Protein AF-0000000087546143 (afdb_homodimer)

Structure (mmCIF, N/CA/C/O backbone):
data_AF-0000000087546143-model_v1
#
loop_
_entity.id
_entity.type
_entity.pdbx_description
1 polymer 'Zinc-binding protein'
#
loop_
_atom_site.group_PDB
_atom_site.id
_atom_site.type_symbol
_atom_site.label_atom_id
_atom_site.label_alt_id
_atom_site.label_comp_id
_atom_site.label_asym_id
_atom_site.label_entity_id
_atom_site.label_seq_id
_atom_site.pdbx_PDB_ins_code
_atom_site.Cartn_x
_atom_site.Cartn_y
_atom_site.Cartn_z
_atom_site.occupancy
_atom_site.B_iso_or_equiv
_atom_site.auth_seq_id
_atom_site.auth_comp_id
_atom_site.auth_asym_id
_atom_site.auth_atom_id
_atom_site.pdbx_PDB_model_num
ATOM 1 N N . MET A 1 1 ? -6.766 -22.859 -17.891 1 34.56 1 MET A N 1
ATOM 2 C CA . MET A 1 1 ? -6.719 -21.672 -17.047 1 34.56 1 MET A CA 1
ATOM 3 C C . MET A 1 1 ? -6.473 -22.047 -15.586 1 34.56 1 MET A C 1
ATOM 5 O O . MET A 1 1 ? -7.188 -22.891 -15.031 1 34.56 1 MET A O 1
ATOM 9 N N . LYS A 1 2 ? -5.223 -21.969 -15.039 1 44.94 2 LYS A N 1
ATOM 10 C CA . LYS A 1 2 ? -4.938 -22.547 -13.734 1 44.94 2 LYS A CA 1
ATOM 11 C C . LYS A 1 2 ? -5.988 -22.141 -12.703 1 44.94 2 LYS A C 1
ATOM 13 O O . LYS A 1 2 ? -6.59 -21.062 -12.82 1 44.94 2 LYS A O 1
ATOM 18 N N . ALA A 1 3 ? -6.629 -22.844 -11.984 1 48.88 3 ALA A N 1
ATOM 19 C CA . ALA A 1 3 ? -7.648 -22.547 -10.984 1 48.88 3 ALA A CA 1
ATOM 20 C C . ALA A 1 3 ? -7.227 -21.391 -10.102 1 48.88 3 ALA A C 1
ATOM 22 O O . ALA A 1 3 ? -6.043 -21.219 -9.805 1 48.88 3 ALA A O 1
ATOM 23 N N . PRO A 1 4 ? -8.031 -20.281 -10.023 1 51.44 4 PRO A N 1
ATOM 24 C CA . PRO A 1 4 ? -7.703 -19.156 -9.148 1 51.44 4 PRO A CA 1
ATOM 25 C C . PRO A 1 4 ? -6.895 -19.578 -7.922 1 51.44 4 PRO A C 1
ATOM 27 O O . PRO A 1 4 ? -6.02 -18.828 -7.469 1 51.44 4 PRO A O 1
ATOM 30 N N . ASP A 1 5 ? -7.234 -20.797 -7.336 1 60.94 5 ASP A N 1
ATOM 31 C CA . ASP A 1 5 ? -6.516 -21.344 -6.184 1 60.94 5 ASP A CA 1
ATOM 32 C C . ASP A 1 5 ? -5.078 -21.703 -6.555 1 60.94 5 ASP A C 1
ATOM 34 O O . ASP A 1 5 ? -4.277 -22.047 -5.684 1 60.94 5 ASP A O 1
ATOM 38 N N . ASP A 1 6 ? -4.773 -21.344 -7.934 1 80.69 6 ASP A N 1
ATOM 39 C CA . ASP A 1 6 ? -3.457 -21.812 -8.359 1 80.69 6 ASP A CA 1
ATOM 40 C C . ASP A 1 6 ? -2.525 -20.641 -8.656 1 80.69 6 ASP A C 1
ATOM 42 O O . ASP A 1 6 ? -1.331 -20.828 -8.891 1 80.69 6 ASP A O 1
ATOM 46 N N . LEU A 1 7 ? -3.096 -19.406 -8.555 1 92.62 7 LEU A N 1
ATOM 47 C CA . LEU A 1 7 ? -2.225 -18.281 -8.883 1 92.62 7 LEU A CA 1
ATOM 48 C C . LEU A 1 7 ? -1.338 -17.922 -7.691 1 92.62 7 LEU A C 1
ATOM 50 O O . LEU A 1 7 ? -1.778 -17.969 -6.543 1 92.62 7 LEU A O 1
ATOM 54 N N . PRO A 1 8 ? -0.144 -17.547 -8.039 1 96.88 8 PRO A N 1
ATOM 55 C CA . PRO A 1 8 ? 0.655 -17 -6.941 1 96.88 8 PRO A CA 1
ATOM 56 C C . PRO A 1 8 ? 0.066 -15.719 -6.367 1 96.88 8 PRO A C 1
ATOM 58 O O . PRO A 1 8 ? -0.776 -15.078 -7.004 1 96.88 8 PRO A O 1
ATOM 61 N N . LEU A 1 9 ? 0.438 -15.477 -5.141 1 97.5 9 LEU A N 1
ATOM 62 C CA . LEU A 1 9 ? 0.094 -14.211 -4.5 1 97.5 9 LEU A CA 1
ATOM 63 C C . LEU A 1 9 ? 1.186 -13.172 -4.73 1 97.5 9 LEU A C 1
ATOM 65 O O . LEU A 1 9 ? 2.375 -13.492 -4.664 1 97.5 9 LEU A O 1
ATOM 69 N N . VAL A 1 10 ? 0.771 -11.961 -5.09 1 98.25 10 VAL A N 1
ATOM 70 C CA . VAL A 1 10 ? 1.748 -10.891 -5.219 1 98.25 10 VAL A CA 1
ATOM 71 C C . VAL A 1 10 ? 1.439 -9.789 -4.203 1 98.25 10 VAL A C 1
ATOM 73 O O . VAL A 1 10 ? 0.276 -9.43 -4 1 98.25 10 VAL A O 1
ATOM 76 N N . TYR A 1 11 ? 2.465 -9.367 -3.482 1 98.69 11 TYR A N 1
ATOM 77 C CA . TYR A 1 11 ? 2.42 -8.289 -2.498 1 98.69 11 TYR A CA 1
ATOM 78 C C . TYR A 1 11 ? 3.371 -7.16 -2.881 1 98.69 11 TYR A C 1
ATOM 80 O O . TYR A 1 11 ? 4.48 -7.41 -3.354 1 98.69 11 TYR A O 1
ATOM 88 N N . SER A 1 12 ? 2.918 -5.902 -2.664 1 98.5 12 SER A N 1
ATOM 89 C CA . SER A 1 12 ? 3.77 -4.75 -2.951 1 98.5 12 SER A CA 1
ATOM 90 C C . SER A 1 12 ? 3.662 -3.697 -1.854 1 98.5 12 SER A C 1
ATOM 92 O O . SER A 1 12 ? 2.627 -3.586 -1.193 1 98.5 12 SER A O 1
ATOM 94 N N . CYS A 1 13 ? 4.738 -2.998 -1.61 1 96.56 13 CYS A N 1
ATOM 95 C CA . CYS A 1 13 ? 4.633 -1.812 -0.767 1 96.56 13 CYS A CA 1
ATOM 96 C C . CYS A 1 13 ? 3.986 -0.659 -1.525 1 96.56 13 CYS A C 1
ATOM 98 O O . CYS A 1 13 ? 3.617 -0.807 -2.691 1 96.56 13 CYS A O 1
ATOM 100 N N . SER A 1 14 ? 3.592 0.397 -0.824 1 89.75 14 SER A N 1
ATOM 101 C CA . SER A 1 14 ? 2.965 1.542 -1.477 1 89.75 14 SER A CA 1
ATOM 102 C C . SER A 1 14 ? 3.24 2.832 -0.713 1 89.75 14 SER A C 1
ATOM 104 O O . SER A 1 14 ? 2.32 3.609 -0.444 1 89.75 14 SER A O 1
ATOM 106 N N . GLY A 1 15 ? 4.492 3.102 -0.485 1 89.19 15 GLY A N 1
ATOM 107 C CA . GLY A 1 15 ? 4.883 4.387 0.068 1 89.19 15 GLY A CA 1
ATOM 108 C C . GLY A 1 15 ? 4.816 5.52 -0.943 1 89.19 15 GLY A C 1
ATOM 109 O O . GLY A 1 15 ? 4.254 5.355 -2.027 1 89.19 15 GLY A O 1
ATOM 110 N N . CYS A 1 16 ? 5.348 6.684 -0.62 1 91.81 16 CYS A N 1
ATOM 111 C CA . CYS A 1 16 ? 5.168 7.898 -1.409 1 91.81 16 CYS A CA 1
ATOM 112 C C . CYS A 1 16 ? 6.207 7.984 -2.523 1 91.81 16 CYS A C 1
ATOM 114 O O . CYS A 1 16 ? 6.113 8.844 -3.398 1 91.81 16 CYS A O 1
ATOM 116 N N . SER A 1 17 ? 7.164 7.133 -2.551 1 95 17 SER A N 1
ATOM 117 C CA . SER A 1 17 ? 8.242 7.242 -3.529 1 95 17 SER A CA 1
ATOM 118 C C . SER A 1 17 ? 7.828 6.664 -4.879 1 95 17 SER A C 1
ATOM 120 O O . SER A 1 17 ? 6.867 5.898 -4.961 1 95 17 SER A O 1
ATOM 122 N N . ASN A 1 18 ? 8.578 6.973 -5.93 1 97.19 18 ASN A N 1
ATOM 123 C CA . ASN A 1 18 ? 8.32 6.461 -7.27 1 97.19 18 ASN A CA 1
ATOM 124 C C . ASN A 1 18 ? 8.43 4.941 -7.324 1 97.19 18 ASN A C 1
ATOM 126 O O . ASN A 1 18 ? 7.598 4.273 -7.945 1 97.19 18 ASN A O 1
ATOM 130 N N . VAL A 1 19 ? 9.383 4.375 -6.645 1 97.81 19 VAL A N 1
ATOM 131 C CA . VAL A 1 19 ? 9.586 2.934 -6.734 1 97.81 19 VAL A CA 1
ATOM 132 C C . VAL A 1 19 ? 8.508 2.209 -5.934 1 97.81 19 VAL A C 1
ATOM 134 O O . VAL A 1 19 ? 8.078 1.113 -6.309 1 97.81 19 VAL A O 1
ATOM 137 N N . ALA A 1 20 ? 8.055 2.803 -4.84 1 97.81 20 ALA A N 1
ATOM 138 C CA . ALA A 1 20 ? 6.945 2.225 -4.094 1 97.81 20 ALA A CA 1
ATOM 139 C C . ALA A 1 20 ? 5.676 2.188 -4.945 1 97.81 20 ALA A C 1
ATOM 141 O O . ALA A 1 20 ? 4.988 1.167 -5 1 97.81 20 ALA A O 1
ATOM 142 N N . GLN A 1 21 ? 5.406 3.301 -5.59 1 97.88 21 GLN A N 1
ATOM 143 C CA . GLN A 1 21 ? 4.195 3.389 -6.402 1 97.88 21 GLN A CA 1
ATOM 144 C C . GLN A 1 21 ? 4.309 2.516 -7.648 1 97.88 21 GLN A C 1
ATOM 146 O O . GLN A 1 21 ? 3.309 1.96 -8.117 1 97.88 21 GLN A O 1
ATOM 151 N N . LEU A 1 22 ? 5.547 2.387 -8.203 1 98 22 LEU A N 1
ATOM 152 C CA . LEU A 1 22 ? 5.742 1.467 -9.32 1 98 22 LEU A CA 1
ATOM 153 C C . LEU A 1 22 ? 5.484 0.027 -8.891 1 98 22 LEU A C 1
ATOM 155 O O . LEU A 1 22 ? 4.859 -0.744 -9.625 1 98 22 LEU A O 1
ATOM 159 N N . ALA A 1 23 ? 5.945 -0.389 -7.703 1 98.25 23 ALA A N 1
ATOM 160 C CA . ALA A 1 23 ? 5.664 -1.721 -7.176 1 98.25 23 ALA A CA 1
ATOM 161 C C . ALA A 1 23 ? 4.16 -1.975 -7.098 1 98.25 23 ALA A C 1
ATOM 163 O O . ALA A 1 23 ? 3.68 -3.023 -7.531 1 98.25 23 ALA A O 1
ATOM 164 N N . ASN A 1 24 ? 3.445 -1.021 -6.57 1 97.75 24 ASN A N 1
ATOM 165 C CA . ASN A 1 24 ? 1.992 -1.118 -6.48 1 97.75 24 ASN A CA 1
ATOM 166 C C . ASN A 1 24 ? 1.354 -1.27 -7.859 1 97.75 24 ASN A C 1
ATOM 168 O O . ASN A 1 24 ? 0.513 -2.146 -8.062 1 97.75 24 ASN A O 1
ATOM 172 N N . THR A 1 25 ? 1.786 -0.458 -8.789 1 97.25 25 THR A N 1
ATOM 173 C CA . THR A 1 25 ? 1.211 -0.429 -10.125 1 97.25 25 THR A CA 1
ATOM 174 C C . THR A 1 25 ? 1.435 -1.758 -10.844 1 97.25 25 THR A C 1
ATOM 176 O O . THR A 1 25 ? 0.519 -2.295 -11.469 1 97.25 25 THR A O 1
ATOM 179 N N . VAL A 1 26 ? 2.578 -2.273 -10.742 1 97.88 26 VAL A N 1
ATOM 180 C CA . VAL A 1 26 ? 2.895 -3.498 -11.469 1 97.88 26 VAL A CA 1
ATOM 181 C C . VAL A 1 26 ? 2.197 -4.688 -10.805 1 97.88 26 VAL A C 1
ATOM 183 O O . VAL A 1 26 ? 1.725 -5.594 -11.492 1 97.88 26 VAL A O 1
ATOM 186 N N . ALA A 1 27 ? 2.133 -4.703 -9.461 1 98.06 27 ALA A N 1
ATOM 187 C CA . ALA A 1 27 ? 1.381 -5.75 -8.781 1 98.06 27 ALA A CA 1
ATOM 188 C C . ALA A 1 27 ? -0.078 -5.762 -9.227 1 98.06 27 ALA A C 1
ATOM 190 O O . ALA A 1 27 ? -0.651 -6.824 -9.477 1 98.06 27 ALA A O 1
ATOM 191 N N . LEU A 1 28 ? -0.651 -4.594 -9.32 1 97.5 28 LEU A N 1
ATOM 192 C CA . LEU A 1 28 ? -2.027 -4.465 -9.789 1 97.5 28 LEU A CA 1
ATOM 193 C C . LEU A 1 28 ? -2.166 -4.984 -11.211 1 97.5 28 LEU A C 1
ATOM 195 O O . LEU A 1 28 ? -3.15 -5.652 -11.539 1 97.5 28 LEU A O 1
ATOM 199 N N . ARG A 1 29 ? -1.214 -4.645 -12.055 1 96.94 29 ARG A N 1
ATOM 200 C CA . ARG A 1 29 ? -1.24 -5.105 -13.438 1 96.94 29 ARG A CA 1
ATOM 201 C C . ARG A 1 29 ? -1.183 -6.625 -13.516 1 96.94 29 ARG A C 1
ATOM 203 O O . ARG A 1 29 ? -1.893 -7.242 -14.312 1 96.94 29 ARG A O 1
ATOM 210 N N . LEU A 1 30 ? -0.314 -7.234 -12.742 1 97.25 30 LEU A N 1
ATOM 211 C CA . LEU A 1 30 ? -0.236 -8.688 -12.688 1 97.25 30 LEU A CA 1
ATOM 212 C C . LEU A 1 30 ? -1.573 -9.289 -12.266 1 97.25 30 LEU A C 1
ATOM 214 O O . LEU A 1 30 ? -2 -10.305 -12.82 1 97.25 30 LEU A O 1
ATOM 218 N N . ASP A 1 31 ? -2.215 -8.672 -11.32 1 96.94 31 ASP A N 1
ATOM 219 C CA . ASP A 1 31 ? -3.523 -9.102 -10.836 1 96.94 31 ASP A CA 1
ATOM 220 C C . ASP A 1 31 ? -4.574 -9.016 -11.938 1 96.94 31 ASP A C 1
ATOM 222 O O . ASP A 1 31 ? -5.297 -9.977 -12.195 1 96.94 31 ASP A O 1
ATOM 226 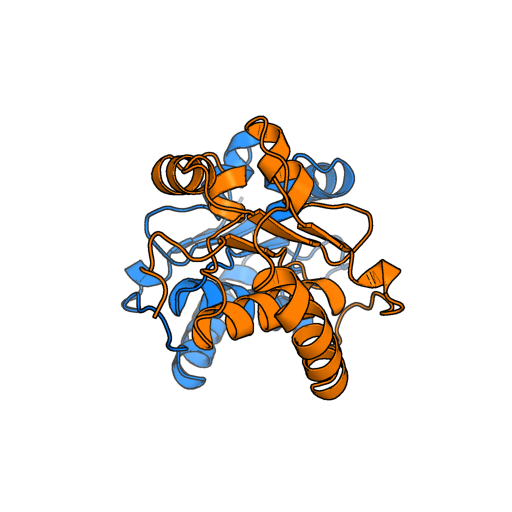N N . ARG A 1 32 ? -4.605 -7.918 -12.617 1 95.38 32 ARG A N 1
ATOM 227 C CA . ARG A 1 32 ? -5.613 -7.668 -13.633 1 95.38 32 ARG A CA 1
ATOM 228 C C . ARG A 1 32 ? -5.379 -8.539 -14.867 1 95.38 32 ARG A C 1
ATOM 230 O O . ARG A 1 32 ? -6.328 -8.891 -15.57 1 95.38 32 ARG A O 1
ATOM 237 N N . ALA A 1 33 ? -4.168 -8.875 -15.094 1 95.12 33 ALA A N 1
ATOM 238 C CA . ALA A 1 33 ? -3.816 -9.727 -16.234 1 95.12 33 ALA A CA 1
ATOM 239 C C . ALA A 1 33 ? -4.07 -11.195 -15.914 1 95.12 33 ALA A C 1
ATOM 241 O O . ALA A 1 33 ? -3.91 -12.062 -16.781 1 95.12 33 ALA A O 1
ATOM 242 N N . GLY A 1 34 ? -4.434 -11.453 -14.633 1 94.06 34 GLY A N 1
ATOM 243 C CA . GLY A 1 34 ? -4.711 -12.828 -14.25 1 94.06 34 GLY A CA 1
ATOM 244 C C . GLY A 1 34 ? -3.455 -13.664 -14.094 1 94.06 34 GLY A C 1
ATOM 245 O O . GLY A 1 34 ? -3.51 -14.898 -14.172 1 94.06 34 GLY A O 1
ATOM 246 N N . LEU A 1 35 ? -2.314 -13.047 -13.898 1 95.44 35 LEU A N 1
ATOM 247 C CA . LEU A 1 35 ? -1.05 -13.758 -13.75 1 95.44 35 LEU A CA 1
ATOM 248 C C . LEU A 1 35 ? -0.744 -14.031 -12.281 1 95.44 35 LEU A C 1
ATOM 250 O O . LEU A 1 35 ? -0.033 -14.984 -11.961 1 95.44 35 LEU A O 1
ATOM 254 N N . ALA A 1 36 ? -1.192 -13.227 -11.422 1 96.75 36 ALA A N 1
ATOM 255 C CA . ALA A 1 36 ? -1.096 -13.344 -9.969 1 96.75 36 ALA A CA 1
ATOM 256 C C . ALA A 1 36 ? -2.291 -12.68 -9.289 1 96.75 36 ALA A C 1
ATOM 258 O O . ALA A 1 36 ? -2.98 -11.859 -9.891 1 96.75 36 ALA A O 1
ATOM 259 N N . GLU A 1 37 ? -2.555 -13.117 -8.125 1 96.44 37 GLU A N 1
ATOM 260 C CA . GLU A 1 37 ? -3.555 -12.438 -7.309 1 96.44 37 GLU A CA 1
ATOM 261 C C . GLU A 1 37 ? -2.898 -11.461 -6.336 1 96.44 37 GLU A C 1
ATOM 263 O O . GLU A 1 37 ? -2.109 -11.859 -5.48 1 96.44 37 GL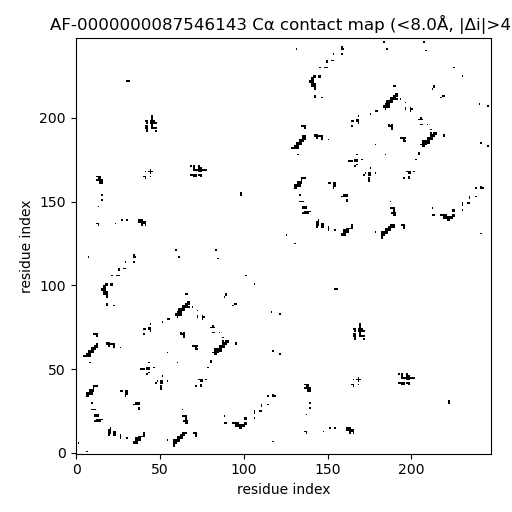U A O 1
ATOM 268 N N . MET A 1 38 ? -3.18 -10.219 -6.523 1 97.56 38 MET A N 1
ATOM 269 C CA . MET A 1 38 ? -2.676 -9.234 -5.566 1 97.56 38 MET A CA 1
ATOM 270 C C . MET A 1 38 ? -3.48 -9.273 -4.27 1 97.56 38 MET A C 1
ATOM 272 O O . MET A 1 38 ? -4.711 -9.297 -4.301 1 97.56 38 MET A O 1
ATOM 276 N N . SER A 1 39 ? -2.834 -9.359 -3.182 1 97.25 39 SER A N 1
ATOM 277 C CA . SER A 1 39 ? -3.443 -9.312 -1.856 1 97.25 39 SER A CA 1
ATOM 278 C C . SER A 1 39 ? -2.857 -8.18 -1.019 1 97.25 39 SER A C 1
ATOM 280 O O . SER A 1 39 ? -1.796 -7.645 -1.346 1 97.25 39 SER A O 1
ATOM 282 N N . CYS A 1 40 ? -3.545 -7.777 0.013 1 97.62 40 CYS A N 1
ATOM 283 C CA . CYS A 1 40 ? -3.178 -6.605 0.796 1 97.62 40 CYS A CA 1
ATOM 284 C C . CYS A 1 40 ? -2.098 -6.945 1.815 1 97.62 40 CYS A C 1
ATOM 286 O O . CYS A 1 40 ? -2.371 -7.605 2.818 1 97.62 40 CYS A O 1
ATOM 288 N N . ILE A 1 41 ? -0.896 -6.398 1.612 1 98.69 41 ILE A N 1
ATOM 289 C CA . ILE A 1 41 ? 0.219 -6.637 2.521 1 98.69 41 ILE A CA 1
ATOM 290 C C . ILE A 1 41 ? 0.008 -5.848 3.812 1 98.69 41 ILE A C 1
ATOM 292 O O . ILE A 1 41 ? 0.517 -6.23 4.871 1 98.69 41 ILE A O 1
ATOM 296 N N . VAL A 1 42 ? -0.709 -4.781 3.764 1 98.56 42 VAL A N 1
ATOM 297 C CA . VAL A 1 42 ? -1.014 -3.998 4.957 1 98.56 42 VAL A CA 1
ATOM 298 C C . VAL A 1 42 ? -1.824 -4.844 5.938 1 98.56 42 VAL A C 1
ATOM 300 O O . VAL A 1 42 ? -1.605 -4.781 7.148 1 98.56 42 VAL A O 1
ATOM 303 N N . GLY A 1 43 ? -2.764 -5.621 5.379 1 98.44 43 GLY A N 1
ATOM 304 C CA . GLY A 1 43 ? -3.514 -6.535 6.227 1 98.44 43 GLY A CA 1
ATOM 305 C C . GLY A 1 43 ? -2.643 -7.59 6.879 1 98.44 43 GLY A C 1
ATOM 306 O O . GLY A 1 43 ? -2.867 -7.961 8.039 1 98.44 43 GLY A O 1
ATOM 307 N N . VAL A 1 44 ? -1.677 -8.094 6.168 1 98.62 44 VAL A N 1
ATOM 308 C CA . VAL A 1 44 ? -0.75 -9.07 6.73 1 98.62 44 VAL A CA 1
ATOM 309 C C . VAL A 1 44 ? 0.044 -8.438 7.871 1 98.62 44 VAL A C 1
ATOM 311 O O . VAL A 1 44 ? 0.118 -9 8.969 1 98.62 44 VAL A O 1
ATOM 314 N N . GLY A 1 45 ? 0.604 -7.258 7.641 1 98.06 45 GLY A N 1
ATOM 315 C CA . GLY A 1 45 ? 1.348 -6.543 8.664 1 98.06 45 GLY A CA 1
ATOM 316 C C . GLY A 1 45 ? 0.49 -6.133 9.844 1 98.06 45 GLY A C 1
ATOM 317 O O . GLY A 1 45 ? 0.976 -6.055 10.977 1 98.06 45 GLY A O 1
ATOM 318 N N . GLY A 1 46 ? -0.75 -5.828 9.547 1 97.88 46 GLY A N 1
ATOM 319 C CA . GLY A 1 46 ? -1.684 -5.395 10.57 1 97.88 46 GLY A CA 1
ATOM 320 C C . GLY A 1 46 ? -2.357 -6.551 11.289 1 97.88 46 GLY A C 1
ATOM 321 O O . GLY A 1 46 ? -3.264 -6.34 12.102 1 97.88 46 GLY A O 1
ATOM 322 N N . HIS A 1 47 ? -2.049 -7.75 10.914 1 98.06 47 HIS A N 1
ATOM 323 C CA . HIS A 1 47 ? -2.539 -8.969 11.547 1 98.06 47 HIS A CA 1
ATOM 324 C C . HIS A 1 47 ? -4.043 -9.125 11.344 1 98.06 47 HIS A C 1
ATOM 326 O O . HIS A 1 47 ? -4.754 -9.547 12.258 1 98.06 47 HIS A O 1
ATOM 332 N N . VAL A 1 48 ? -4.523 -8.742 10.195 1 97.56 48 VAL A N 1
ATOM 333 C CA . VAL A 1 48 ? -5.902 -9.031 9.82 1 97.56 48 VAL A CA 1
ATOM 334 C C . VAL A 1 48 ? -6.051 -10.516 9.484 1 97.56 48 VAL A C 1
ATOM 336 O O . VAL A 1 48 ? -5.469 -11 8.516 1 97.56 48 VAL A O 1
ATOM 339 N N . ALA A 1 49 ? -6.887 -11.156 10.172 1 97.62 49 ALA A N 1
ATOM 340 C CA . ALA A 1 49 ? -6.918 -12.617 10.172 1 97.62 49 ALA A CA 1
ATOM 341 C C . ALA A 1 49 ? -7.137 -13.164 8.766 1 97.62 49 ALA A C 1
ATOM 343 O O . ALA A 1 49 ? -6.402 -14.047 8.312 1 97.62 49 ALA A O 1
ATOM 344 N N . ALA A 1 50 ? -8.094 -12.656 8.07 1 96.62 50 ALA A N 1
ATOM 345 C CA . ALA A 1 50 ? -8.422 -13.164 6.742 1 96.62 50 ALA A CA 1
ATOM 346 C C . ALA A 1 50 ? -7.246 -13 5.785 1 96.62 50 ALA A C 1
ATOM 348 O O . ALA A 1 50 ? -6.996 -13.875 4.945 1 96.62 50 ALA A O 1
ATOM 349 N N . LEU A 1 51 ? -6.543 -11.945 5.93 1 97.75 51 LEU A N 1
ATOM 350 C CA . LEU A 1 51 ? -5.422 -11.68 5.031 1 97.75 51 LEU A CA 1
ATOM 351 C C . LEU A 1 51 ? -4.199 -12.492 5.43 1 97.75 51 LEU A C 1
ATOM 353 O O . LEU A 1 51 ? -3.451 -12.961 4.57 1 97.75 51 LEU A O 1
ATOM 357 N N . VAL A 1 52 ? -3.975 -12.672 6.738 1 98.44 52 VAL A N 1
ATOM 358 C CA . VAL A 1 52 ? -2.898 -13.539 7.211 1 98.44 52 VAL A CA 1
ATOM 359 C C . VAL A 1 52 ? -3.156 -14.977 6.766 1 98.44 52 VAL A C 1
ATOM 361 O O . VAL A 1 52 ? -2.244 -15.656 6.301 1 98.44 52 VAL A O 1
ATOM 364 N N . ASN A 1 53 ? -4.387 -15.43 6.871 1 98.19 53 ASN A N 1
ATOM 365 C CA . ASN A 1 53 ? -4.742 -16.781 6.441 1 98.19 53 ASN A CA 1
ATOM 366 C C . ASN A 1 53 ? -4.48 -16.984 4.949 1 98.19 53 ASN A C 1
ATOM 368 O O . ASN A 1 53 ? -3.984 -18.031 4.539 1 98.19 53 ASN A O 1
ATOM 372 N N . LYS A 1 54 ? -4.816 -16.031 4.195 1 96.94 54 LYS A N 1
ATOM 373 C CA . LYS A 1 54 ? -4.547 -16.109 2.766 1 96.94 54 LYS A CA 1
ATOM 374 C C . LYS A 1 54 ? -3.047 -16.219 2.494 1 96.94 54 LYS A C 1
ATOM 376 O O . LYS A 1 54 ? -2.615 -17.031 1.679 1 96.94 54 LYS A O 1
ATOM 381 N N . ALA A 1 55 ? -2.305 -15.422 3.154 1 97.62 55 ALA A N 1
ATOM 382 C CA . ALA A 1 55 ? -0.854 -15.469 2.99 1 97.62 55 ALA A CA 1
ATOM 383 C C . ALA A 1 55 ? -0.301 -16.828 3.398 1 97.62 55 ALA A C 1
ATOM 385 O O . ALA A 1 55 ? 0.715 -17.281 2.863 1 97.62 55 ALA A O 1
ATOM 386 N N . ARG A 1 56 ? -0.992 -17.5 4.266 1 97.62 56 ARG A N 1
ATOM 387 C CA . ARG A 1 56 ? -0.551 -18.797 4.789 1 97.62 56 ARG A CA 1
ATOM 388 C C . ARG A 1 56 ? -1.14 -19.938 3.979 1 97.62 56 ARG A C 1
ATOM 390 O O . ARG A 1 56 ? -1.037 -21.109 4.375 1 97.62 56 ARG A O 1
ATOM 397 N N . SER A 1 57 ? -1.735 -19.672 2.941 1 96.31 57 SER A N 1
ATOM 398 C CA . SER A 1 57 ? -2.475 -20.672 2.164 1 96.31 57 SER A CA 1
ATOM 399 C C . SER A 1 57 ? -1.535 -21.688 1.525 1 96.31 57 SER A C 1
ATOM 401 O O . SER A 1 57 ? -1.978 -22.734 1.045 1 96.31 57 SER A O 1
ATOM 403 N N . GLY A 1 58 ? -0.257 -21.359 1.496 1 94.94 58 GLY A N 1
ATOM 404 C CA . GLY A 1 58 ? 0.704 -22.234 0.845 1 94.94 58 GLY A CA 1
ATOM 405 C C . GLY A 1 58 ? 0.96 -21.859 -0.604 1 94.94 58 GLY A C 1
ATOM 406 O O . GLY A 1 58 ? 1.846 -22.438 -1.248 1 94.94 58 GLY A O 1
ATOM 407 N N . ARG A 1 59 ? 0.232 -20.922 -1.066 1 95.06 59 ARG A N 1
ATOM 408 C CA . ARG A 1 59 ? 0.457 -20.453 -2.428 1 95.06 59 ARG A CA 1
ATOM 409 C C . ARG A 1 59 ? 1.81 -19.75 -2.547 1 95.06 59 ARG A C 1
ATOM 411 O O . ARG A 1 59 ? 2.316 -19.203 -1.572 1 95.06 59 ARG A O 1
ATOM 418 N N . ARG A 1 60 ? 2.361 -19.844 -3.762 1 96 60 ARG A N 1
ATOM 419 C CA . ARG A 1 60 ? 3.6 -19.125 -4.043 1 96 60 ARG A CA 1
ATOM 420 C C . ARG A 1 60 ? 3.43 -17.625 -3.801 1 96 60 ARG A C 1
ATOM 422 O O . ARG A 1 60 ? 2.408 -17.047 -4.172 1 96 60 ARG A O 1
ATOM 429 N N . ILE A 1 61 ? 4.523 -17.031 -3.221 1 97.62 61 ILE A N 1
ATOM 430 C CA . ILE A 1 61 ? 4.441 -15.617 -2.854 1 97.62 61 ILE A CA 1
ATOM 431 C C . ILE A 1 61 ? 5.496 -14.82 -3.619 1 97.62 61 ILE A C 1
ATOM 433 O O . ILE A 1 61 ? 6.684 -15.156 -3.582 1 97.62 61 ILE A O 1
ATOM 437 N N . ILE A 1 62 ? 5.074 -13.773 -4.316 1 98.12 62 ILE A N 1
ATOM 438 C CA . ILE A 1 62 ? 5.934 -12.781 -4.949 1 98.12 62 ILE A CA 1
ATOM 439 C C . ILE A 1 62 ? 5.871 -11.469 -4.164 1 98.12 62 ILE A C 1
ATOM 441 O O . ILE A 1 62 ? 4.801 -10.867 -4.035 1 98.12 62 ILE A O 1
ATOM 445 N N . ALA A 1 63 ? 7.023 -11.094 -3.662 1 98.69 63 ALA A N 1
ATOM 446 C CA . ALA A 1 63 ? 7.109 -9.844 -2.92 1 98.69 63 ALA A CA 1
ATOM 447 C C . ALA A 1 63 ? 7.82 -8.766 -3.738 1 98.69 63 ALA A C 1
ATOM 449 O O . ALA A 1 63 ? 8.93 -8.992 -4.23 1 98.69 63 ALA A O 1
ATOM 450 N N . LEU A 1 64 ? 7.156 -7.602 -3.9 1 98.31 64 LEU A N 1
ATOM 451 C CA . LEU A 1 64 ? 7.734 -6.445 -4.574 1 98.31 64 LEU A CA 1
ATOM 452 C C . LEU A 1 64 ? 7.984 -5.309 -3.588 1 98.31 64 LEU A C 1
ATOM 454 O O . LEU A 1 64 ? 7.039 -4.652 -3.135 1 98.31 64 LEU A O 1
ATOM 458 N N . ASP A 1 65 ? 9.234 -5.074 -3.262 1 98.5 65 ASP A N 1
ATOM 459 C CA . ASP A 1 65 ? 9.656 -3.951 -2.432 1 98.5 65 ASP A CA 1
ATOM 460 C C . ASP A 1 65 ? 10.32 -2.865 -3.271 1 98.5 65 ASP A C 1
ATOM 462 O O . ASP A 1 65 ? 11.117 -3.164 -4.164 1 98.5 65 ASP A O 1
ATOM 466 N N . GLY A 1 66 ? 9.969 -1.645 -2.998 1 97.75 66 GLY A N 1
ATOM 467 C CA . GLY A 1 66 ? 10.539 -0.553 -3.77 1 97.75 66 GLY A CA 1
ATOM 468 C C . GLY A 1 66 ? 12.008 -0.309 -3.463 1 97.75 66 GLY A C 1
ATOM 469 O O . GLY A 1 66 ? 12.766 0.104 -4.34 1 97.75 66 GLY A O 1
ATOM 470 N N . CYS A 1 67 ? 12.367 -0.546 -2.277 1 97.62 67 CYS A N 1
ATOM 471 C CA . CYS A 1 67 ? 13.688 -0.1 -1.844 1 97.62 67 CYS A CA 1
ATOM 472 C C . CYS A 1 67 ? 14.25 -1.023 -0.77 1 97.62 67 CYS A C 1
ATOM 474 O O . CYS A 1 67 ? 13.594 -1.992 -0.374 1 97.62 67 CYS A O 1
ATOM 476 N N . PRO A 1 68 ? 15.523 -0.806 -0.283 1 96.94 68 PRO A N 1
ATOM 477 C CA . PRO A 1 68 ? 16.219 -1.749 0.597 1 96.94 68 PRO A CA 1
ATOM 478 C C . PRO A 1 68 ? 15.602 -1.812 1.994 1 96.94 68 PRO A C 1
ATOM 480 O O . PRO A 1 68 ? 16 -2.645 2.811 1 96.94 68 PRO A O 1
ATOM 483 N N . LEU A 1 69 ? 14.625 -1.006 2.268 1 97.38 69 LEU A N 1
ATOM 484 C CA . LEU A 1 69 ? 13.961 -1.124 3.561 1 97.38 69 LEU A CA 1
ATOM 485 C C . LEU A 1 69 ? 13.133 -2.404 3.633 1 97.38 69 LEU A C 1
ATOM 487 O O . LEU A 1 69 ? 12.836 -2.898 4.723 1 97.38 69 LEU A O 1
ATOM 491 N N . GLN A 1 70 ? 12.656 -2.955 2.5 1 98 70 GLN A N 1
ATOM 492 C CA . GLN A 1 70 ? 12 -4.254 2.377 1 98 70 GLN A CA 1
ATOM 493 C C . GLN A 1 70 ? 10.82 -4.367 3.332 1 98 70 GLN A C 1
ATOM 495 O O . GLN A 1 70 ? 10.742 -5.309 4.125 1 98 70 GLN A O 1
ATOM 500 N N . CYS A 1 71 ? 9.914 -3.48 3.141 1 98.5 71 CYS A N 1
ATOM 501 C CA . CYS A 1 71 ? 8.773 -3.396 4.047 1 98.5 71 CYS A CA 1
ATOM 502 C C . CYS A 1 71 ? 7.844 -4.594 3.865 1 98.5 71 CYS A C 1
ATOM 504 O O . CYS A 1 71 ? 7.25 -5.074 4.832 1 98.5 71 CYS A O 1
ATOM 506 N N . VAL A 1 72 ? 7.672 -5.043 2.617 1 98.75 72 VAL A N 1
ATOM 507 C CA . VAL A 1 72 ? 6.84 -6.215 2.354 1 98.75 72 VAL A CA 1
ATOM 508 C C . VAL A 1 72 ? 7.426 -7.438 3.055 1 98.75 72 VAL A C 1
ATOM 510 O O . VAL A 1 72 ? 6.715 -8.156 3.762 1 98.75 72 VAL A O 1
ATOM 513 N N . GLN A 1 73 ? 8.703 -7.609 2.844 1 98.25 73 GLN A N 1
ATOM 514 C CA . GLN A 1 73 ? 9.375 -8.719 3.521 1 98.25 73 GLN A CA 1
ATOM 515 C C . GLN A 1 73 ? 9.18 -8.633 5.031 1 98.25 73 GLN A C 1
ATOM 517 O O . GLN A 1 73 ? 8.969 -9.648 5.695 1 98.25 73 GLN A O 1
ATOM 522 N N . GLY A 1 74 ? 9.305 -7.461 5.551 1 98.12 74 GLY A N 1
ATOM 523 C CA . GLY A 1 74 ? 9.086 -7.273 6.977 1 98.12 74 GLY A CA 1
ATOM 524 C C . GLY A 1 74 ? 7.723 -7.758 7.441 1 98.12 74 GLY A C 1
ATOM 525 O O . GLY A 1 74 ? 7.613 -8.414 8.484 1 98.12 74 GLY A O 1
ATOM 526 N N . CYS A 1 75 ? 6.719 -7.434 6.738 1 98.56 75 CYS A N 1
ATOM 527 C CA . CYS A 1 75 ? 5.367 -7.852 7.094 1 98.56 75 CYS A CA 1
ATOM 528 C C . CYS A 1 75 ? 5.238 -9.367 7.047 1 98.56 75 CYS A C 1
ATOM 530 O O . CYS A 1 75 ? 4.641 -9.977 7.941 1 98.56 75 CYS A O 1
ATOM 532 N N . LEU A 1 76 ? 5.785 -9.977 6.016 1 98.62 76 LEU A N 1
ATOM 533 C CA . LEU A 1 76 ? 5.727 -11.422 5.879 1 98.62 76 LEU A CA 1
ATOM 534 C C . LEU A 1 76 ? 6.449 -12.109 7.031 1 98.62 76 LEU A C 1
ATOM 536 O O . LEU A 1 76 ? 5.938 -13.078 7.602 1 98.62 76 LEU A O 1
ATOM 540 N N . GLN A 1 77 ? 7.516 -11.555 7.434 1 98 77 GLN A N 1
ATOM 541 C CA . GLN A 1 77 ? 8.352 -12.156 8.469 1 98 77 GLN A CA 1
ATOM 542 C C . GLN A 1 77 ? 7.633 -12.156 9.82 1 98 77 GLN A C 1
ATOM 544 O O . GLN A 1 77 ? 7.883 -13.023 10.656 1 98 77 GLN A O 1
ATOM 549 N N . GLN A 1 78 ? 6.762 -11.258 9.969 1 97 78 GLN A N 1
ATOM 550 C CA . GLN A 1 78 ? 5.992 -11.219 11.211 1 97 78 GLN A CA 1
ATOM 551 C C . GLN A 1 78 ? 5.184 -12.492 11.391 1 97 78 GLN A C 1
ATOM 553 O O . GLN A 1 78 ? 4.762 -12.82 12.508 1 97 78 GLN A O 1
ATOM 558 N N . HIS A 1 79 ? 4.984 -13.164 10.383 1 98 79 HIS A N 1
ATOM 559 C CA . HIS A 1 79 ? 4.191 -14.391 10.414 1 98 79 HIS A CA 1
ATOM 560 C C . HIS A 1 79 ? 5.012 -15.594 9.977 1 98 79 HIS A C 1
ATOM 562 O O . HIS A 1 79 ? 4.461 -16.594 9.5 1 98 79 HIS A O 1
ATOM 568 N N . ALA A 1 80 ? 6.301 -15.461 9.953 1 97.88 80 ALA A N 1
ATOM 569 C CA . ALA A 1 80 ? 7.238 -16.531 9.602 1 97.88 80 ALA A CA 1
ATOM 570 C C . ALA A 1 80 ? 7.059 -16.953 8.148 1 97.88 80 ALA A C 1
ATOM 572 O O . ALA A 1 80 ? 7.195 -18.125 7.816 1 97.88 80 ALA A O 1
ATOM 573 N N . LEU A 1 81 ? 6.641 -16.062 7.32 1 98.38 81 LEU A N 1
ATOM 574 C CA . LEU A 1 81 ? 6.508 -16.297 5.887 1 98.38 81 LEU A CA 1
ATOM 575 C C . LEU A 1 81 ? 7.691 -15.711 5.125 1 98.38 81 LEU A C 1
ATOM 577 O O . LEU A 1 81 ? 8.297 -14.727 5.566 1 98.38 81 LEU A O 1
ATOM 581 N N . LYS A 1 82 ? 7.969 -16.375 4.086 1 97.31 82 LYS A N 1
ATOM 582 C CA . LYS A 1 82 ? 9.016 -15.922 3.178 1 97.31 82 LYS A CA 1
ATOM 583 C C . LYS A 1 82 ? 8.531 -15.93 1.731 1 97.31 82 LYS A C 1
ATOM 585 O O . LYS A 1 82 ? 7.902 -16.891 1.285 1 97.31 82 LYS A O 1
ATOM 590 N N . ALA A 1 83 ? 8.836 -14.852 1.074 1 97.88 83 ALA A N 1
ATOM 591 C CA . ALA A 1 83 ? 8.469 -14.812 -0.339 1 97.88 83 ALA A CA 1
ATOM 592 C C . ALA A 1 83 ? 9.281 -15.828 -1.145 1 97.88 83 ALA A C 1
ATOM 594 O O . ALA A 1 83 ? 10.461 -16.047 -0.875 1 97.88 83 ALA A O 1
ATOM 595 N N . ASP A 1 84 ? 8.68 -16.422 -2.086 1 96.75 84 ASP A N 1
ATOM 596 C CA . ASP A 1 84 ? 9.383 -17.281 -3.025 1 96.75 84 ASP A CA 1
ATOM 597 C C . ASP A 1 84 ? 10.203 -16.469 -4.02 1 96.75 84 ASP A C 1
ATOM 599 O O . ASP A 1 84 ? 11.273 -16.906 -4.457 1 96.75 84 ASP A O 1
ATOM 603 N N . VAL A 1 85 ? 9.664 -15.383 -4.41 1 97.19 85 VAL A N 1
ATOM 604 C CA . VAL A 1 85 ? 10.336 -14.391 -5.242 1 97.19 85 VAL A CA 1
ATOM 605 C C . VAL A 1 85 ? 10.281 -13.023 -4.559 1 97.19 85 VAL A C 1
ATOM 607 O O . VAL A 1 85 ? 9.211 -12.547 -4.188 1 97.19 85 VAL A O 1
ATOM 610 N N . HIS A 1 86 ? 11.453 -12.531 -4.355 1 98.12 86 HIS A N 1
ATOM 611 C CA . HIS A 1 86 ? 11.555 -11.219 -3.736 1 98.12 86 HIS A CA 1
ATOM 612 C C . HIS A 1 86 ? 12.297 -10.242 -4.641 1 98.12 86 HIS A C 1
ATOM 614 O O . HIS A 1 86 ? 13.492 -10.414 -4.898 1 98.12 86 HIS A O 1
ATOM 620 N N . VAL A 1 87 ? 11.609 -9.258 -5.133 1 97.94 87 VAL A N 1
ATOM 621 C CA . VAL A 1 87 ? 12.195 -8.258 -6.027 1 97.94 87 VAL A CA 1
ATOM 622 C C . VAL A 1 87 ? 12.281 -6.91 -5.312 1 97.94 87 VAL A C 1
ATOM 624 O O . VAL A 1 87 ? 11.281 -6.426 -4.77 1 97.94 87 VAL A O 1
ATOM 627 N N . ILE A 1 88 ? 13.445 -6.391 -5.27 1 98.19 88 ILE A N 1
ATOM 628 C CA . ILE A 1 88 ? 13.688 -5.035 -4.781 1 98.19 88 ILE A CA 1
ATOM 629 C C . ILE A 1 88 ? 13.953 -4.102 -5.961 1 98.19 88 ILE A C 1
ATOM 631 O O . ILE A 1 88 ? 14.992 -4.184 -6.609 1 98.19 88 ILE A O 1
ATOM 635 N N . LEU A 1 89 ? 13.062 -3.141 -6.195 1 97.88 89 LEU A N 1
ATOM 636 C CA . LEU A 1 89 ? 13.047 -2.393 -7.445 1 97.88 89 LEU A CA 1
ATOM 637 C C . LEU A 1 89 ? 14.273 -1.494 -7.562 1 97.88 89 LEU A C 1
ATOM 639 O O . LEU A 1 89 ? 14.844 -1.356 -8.648 1 97.88 89 LEU A O 1
ATOM 643 N N . SER A 1 90 ? 14.617 -0.852 -6.449 1 96.69 90 SER A N 1
ATOM 644 C CA . SER A 1 90 ? 15.773 0.042 -6.496 1 96.69 90 SER A CA 1
ATOM 645 C C . SER A 1 90 ? 17.047 -0.715 -6.863 1 96.69 90 SER A C 1
ATOM 647 O O . SER A 1 90 ? 18.016 -0.113 -7.316 1 96.69 90 SER A O 1
ATOM 649 N N . GLN A 1 91 ? 17.047 -1.986 -6.707 1 96.12 91 GLN A N 1
ATOM 650 C CA . GLN A 1 91 ? 18.219 -2.803 -7.039 1 96.12 91 GLN A CA 1
ATOM 651 C C . GLN A 1 91 ? 18.203 -3.205 -8.508 1 96.12 91 GLN A C 1
ATOM 653 O O . GLN A 1 91 ? 19.172 -3.768 -9.016 1 96.12 91 GLN A O 1
ATOM 658 N N . LEU A 1 92 ? 17.156 -2.912 -9.203 1 95.81 92 LEU A N 1
ATOM 659 C CA . LEU A 1 92 ? 17.078 -3.154 -10.641 1 95.81 92 LEU A CA 1
ATOM 660 C C . LEU A 1 92 ? 17.516 -1.922 -11.422 1 95.81 92 LEU A C 1
ATOM 662 O O . LEU A 1 92 ? 17.312 -1.857 -12.641 1 95.81 92 LEU A O 1
ATOM 666 N N . GLY A 1 93 ? 17.969 -0.894 -10.719 1 93.62 93 GLY A N 1
ATOM 667 C CA . GLY A 1 93 ? 18.453 0.3 -11.391 1 93.62 93 GLY A CA 1
ATOM 668 C C . GLY A 1 93 ? 17.469 1.448 -11.359 1 93.62 93 GLY A C 1
ATOM 669 O O . GLY A 1 93 ? 17.719 2.514 -11.922 1 93.62 93 GLY A O 1
ATOM 670 N N . LEU A 1 94 ? 16.406 1.233 -10.758 1 94.69 94 LEU A N 1
ATOM 671 C CA . LEU A 1 94 ? 15.414 2.297 -10.602 1 94.69 94 LEU A CA 1
ATOM 672 C C . LEU A 1 94 ? 15.742 3.17 -9.398 1 94.69 94 LEU A C 1
ATOM 674 O O . LEU A 1 94 ? 15.75 2.688 -8.266 1 94.69 94 LEU A O 1
ATOM 678 N N . ARG A 1 95 ? 15.984 4.41 -9.609 1 93.25 95 ARG A N 1
ATOM 679 C CA . ARG A 1 95 ? 16.344 5.332 -8.539 1 93.25 95 ARG A CA 1
ATOM 680 C C . ARG A 1 95 ? 15.117 5.793 -7.77 1 93.25 95 ARG A C 1
ATOM 682 O O . ARG A 1 95 ? 14.148 6.273 -8.367 1 93.25 95 ARG A O 1
ATOM 689 N N . LYS A 1 96 ? 15.266 5.688 -6.52 1 94.44 96 LYS A N 1
ATOM 690 C CA . LYS A 1 96 ? 14.188 6.168 -5.656 1 94.44 96 LYS A CA 1
ATOM 691 C C . LYS A 1 96 ? 14.102 7.691 -5.684 1 94.44 96 LYS A C 1
ATOM 693 O O . LYS A 1 96 ? 15.117 8.375 -5.508 1 94.44 96 LYS A O 1
ATOM 698 N N . ARG A 1 97 ? 12.977 8.188 -5.902 1 95.5 97 ARG A N 1
ATOM 699 C CA . ARG A 1 97 ? 12.688 9.617 -5.934 1 95.5 97 ARG A CA 1
ATOM 700 C C . ARG A 1 97 ? 11.344 9.914 -5.281 1 95.5 97 ARG A C 1
ATOM 702 O O . ARG A 1 97 ? 10.43 9.094 -5.328 1 95.5 97 ARG A O 1
ATOM 709 N N . TYR A 1 98 ? 11.266 11.102 -4.68 1 93.81 98 TYR A N 1
ATOM 710 C CA . TYR A 1 98 ? 10.023 11.547 -4.055 1 93.81 98 TYR A CA 1
ATOM 711 C C . TYR A 1 98 ? 9.32 12.578 -4.926 1 93.81 98 TYR A C 1
ATOM 713 O O . TYR A 1 98 ? 9.961 13.328 -5.664 1 93.81 98 TYR A O 1
ATOM 721 N N . GLY A 1 99 ? 8 12.508 -4.887 1 92.81 99 GLY A N 1
ATOM 722 C CA . GLY A 1 99 ? 7.227 13.562 -5.52 1 92.81 99 GLY A CA 1
ATOM 723 C C . GLY A 1 99 ? 7.062 13.367 -7.016 1 92.81 99 GLY A C 1
ATOM 724 O O . GLY A 1 99 ? 6.488 14.211 -7.703 1 92.81 99 GLY A O 1
ATOM 725 N N . VAL A 1 100 ? 7.641 12.305 -7.508 1 92.94 100 VAL A N 1
ATOM 726 C CA . VAL A 1 100 ? 7.52 12.008 -8.93 1 92.94 100 VAL A CA 1
ATOM 727 C C . VAL A 1 100 ? 7.145 10.539 -9.125 1 92.94 100 VAL A C 1
ATOM 729 O O . VAL A 1 100 ? 7.34 9.719 -8.227 1 92.94 100 VAL A O 1
ATOM 732 N N . ASP A 1 101 ? 6.551 10.266 -10.312 1 93 101 ASP A N 1
ATOM 733 C CA . ASP A 1 101 ? 6.227 8.891 -10.68 1 93 101 ASP A CA 1
ATOM 734 C C . ASP A 1 101 ? 7.242 8.336 -11.672 1 93 101 ASP A C 1
ATOM 736 O O . ASP A 1 101 ? 7.898 9.094 -12.391 1 93 101 ASP A O 1
ATOM 740 N N . CYS A 1 102 ? 7.32 6.961 -11.602 1 92.56 102 CYS A N 1
ATOM 741 C CA . CYS A 1 102 ? 8.039 6.305 -12.688 1 92.56 102 CYS A CA 1
ATOM 742 C C . CYS A 1 102 ? 7.266 6.422 -14 1 92.56 102 CYS A C 1
ATOM 744 O O . CYS A 1 102 ? 6.059 6.668 -13.992 1 92.56 102 CYS A O 1
ATOM 746 N N . THR A 1 103 ? 7.977 6.254 -15.031 1 94.06 103 THR A N 1
ATOM 747 C CA . THR A 1 103 ? 7.344 6.348 -16.344 1 94.06 103 THR A CA 1
ATOM 748 C C . THR A 1 103 ? 6.59 5.062 -16.672 1 94.06 103 THR A C 1
ATOM 750 O O . THR A 1 103 ? 6.852 4.016 -16.078 1 94.06 103 THR A O 1
ATOM 753 N N . GLU A 1 104 ? 5.656 5.199 -17.625 1 95.19 104 GLU A N 1
ATOM 754 C CA . GLU A 1 104 ? 4.957 4.016 -18.109 1 95.19 104 GLU A CA 1
ATOM 755 C C . GLU A 1 104 ? 5.938 2.984 -18.672 1 95.19 104 GLU A C 1
ATOM 757 O O . GLU A 1 104 ? 5.727 1.778 -18.516 1 95.19 104 GLU A O 1
ATOM 762 N N . ASP A 1 105 ? 6.988 3.52 -19.328 1 96.12 105 ASP A N 1
ATOM 763 C CA . ASP A 1 105 ? 8 2.635 -19.891 1 96.12 105 ASP A CA 1
ATOM 764 C C . ASP A 1 105 ? 8.703 1.831 -18.797 1 96.12 105 ASP A C 1
ATOM 766 O O . ASP A 1 105 ? 8.961 0.639 -18.969 1 96.12 105 ASP A O 1
ATOM 770 N N . GLU A 1 106 ? 9.023 2.467 -17.719 1 96.06 106 GLU A N 1
ATOM 771 C CA . GLU A 1 106 ? 9.625 1.764 -16.578 1 96.06 106 GLU A CA 1
ATOM 772 C C . GLU A 1 106 ? 8.695 0.681 -16.047 1 96.06 106 GLU A C 1
ATOM 774 O O . GLU A 1 106 ? 9.141 -0.408 -15.688 1 96.06 106 GLU A O 1
ATOM 779 N N . GLY A 1 107 ? 7.402 0.967 -16 1 97.31 107 GLY A N 1
ATOM 780 C CA . GLY A 1 107 ? 6.414 -0.024 -15.602 1 97.31 107 GLY A CA 1
ATOM 781 C C . GLY A 1 107 ? 6.332 -1.201 -16.562 1 97.31 107 GLY A C 1
ATOM 782 O O . GLY A 1 107 ? 6.234 -2.352 -16.125 1 97.31 107 GLY A O 1
ATOM 783 N N . ASP A 1 108 ? 6.379 -0.857 -17.844 1 97.69 108 ASP A N 1
ATOM 784 C CA . ASP A 1 108 ? 6.34 -1.906 -18.859 1 97.69 108 ASP A CA 1
ATOM 785 C C . ASP A 1 108 ? 7.543 -2.838 -18.734 1 97.69 108 ASP A C 1
ATOM 787 O O . ASP A 1 108 ? 7.398 -4.059 -18.812 1 97.69 108 ASP A O 1
ATOM 791 N N . VAL A 1 109 ? 8.648 -2.266 -18.562 1 97.19 109 VAL A N 1
ATOM 792 C CA . VAL A 1 109 ? 9.875 -3.037 -18.453 1 97.19 109 VAL A CA 1
ATOM 793 C C . VAL A 1 109 ? 9.805 -3.953 -17.234 1 97.19 109 VAL A C 1
ATOM 795 O O . VAL A 1 109 ? 10.125 -5.141 -17.328 1 97.19 109 VAL A O 1
ATOM 798 N N . LEU A 1 110 ? 9.422 -3.406 -16.109 1 97.5 110 LEU A N 1
ATOM 799 C CA . LEU A 1 110 ? 9.32 -4.199 -14.891 1 97.5 110 LEU A CA 1
ATOM 800 C C . LEU A 1 110 ? 8.281 -5.305 -15.047 1 97.5 110 LEU A C 1
ATOM 802 O O . LEU A 1 110 ? 8.492 -6.434 -14.602 1 97.5 110 LEU A O 1
ATOM 806 N N . PHE A 1 111 ? 7.156 -4.992 -15.664 1 97.88 111 PHE A N 1
ATOM 807 C CA . PHE A 1 111 ? 6.105 -5.977 -15.891 1 97.88 111 PHE A CA 1
ATOM 808 C C . PHE A 1 111 ? 6.629 -7.145 -16.719 1 97.88 111 PHE A 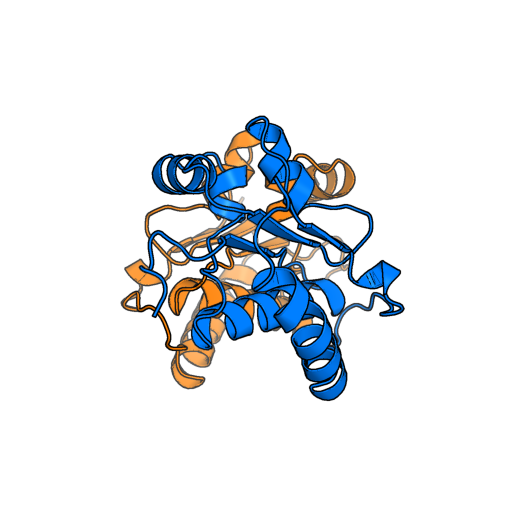C 1
ATOM 810 O O . PHE A 1 111 ? 6.426 -8.305 -16.359 1 97.88 111 PHE A O 1
ATOM 817 N N . GLU A 1 112 ? 7.246 -6.848 -17.812 1 96.81 112 GLU A N 1
ATOM 818 C CA . GLU A 1 112 ? 7.793 -7.875 -18.688 1 96.81 112 GLU A CA 1
ATOM 819 C C . GLU A 1 112 ? 8.844 -8.719 -17.969 1 96.81 112 GLU A C 1
ATOM 821 O O . GLU A 1 112 ? 8.969 -9.914 -18.234 1 96.81 112 GLU A O 1
ATOM 826 N N . TYR A 1 113 ? 9.602 -8.031 -17.125 1 96.56 113 TYR A N 1
ATOM 827 C CA . TYR A 1 113 ? 10.594 -8.727 -16.312 1 96.56 113 TYR A CA 1
ATOM 828 C C . TYR A 1 113 ? 9.938 -9.727 -15.367 1 96.56 113 TYR A C 1
ATOM 830 O O . TYR A 1 113 ? 10.438 -10.836 -15.172 1 96.56 113 TYR A O 1
ATOM 838 N N . LEU A 1 114 ? 8.781 -9.438 -14.805 1 96.88 114 LEU A N 1
ATOM 839 C CA . LEU A 1 114 ? 8.141 -10.219 -13.758 1 96.88 114 LEU A CA 1
ATOM 840 C C . LEU A 1 114 ? 7.301 -11.344 -14.352 1 96.88 114 LEU A C 1
ATOM 842 O O . LEU A 1 114 ? 7.059 -12.359 -13.695 1 96.88 114 LEU A O 1
ATOM 846 N N . VAL A 1 115 ? 6.781 -11.242 -15.602 1 95.88 115 VAL A N 1
ATOM 847 C CA . VAL A 1 115 ? 5.848 -12.18 -16.219 1 95.88 115 VAL A CA 1
ATOM 848 C C . VAL A 1 115 ? 6.445 -13.586 -16.203 1 95.88 115 VAL A C 1
ATOM 850 O O . VAL A 1 115 ? 5.82 -14.523 -15.719 1 95.88 115 VAL A O 1
ATOM 853 N N . PRO A 1 116 ? 7.664 -13.789 -16.672 1 93.25 116 PRO A N 1
ATOM 854 C CA . PRO A 1 116 ? 8.211 -15.148 -16.656 1 93.25 116 PRO A CA 1
ATOM 855 C C . PRO A 1 116 ? 8.5 -15.648 -15.242 1 93.25 116 PRO A C 1
ATOM 857 O O . PRO A 1 116 ? 8.5 -16.859 -15 1 93.25 116 PRO A O 1
ATOM 860 N N . ILE A 1 117 ? 8.797 -14.766 -14.297 1 90.19 117 ILE A N 1
ATOM 861 C CA . ILE A 1 117 ? 9.109 -15.125 -12.914 1 90.19 117 ILE A CA 1
ATOM 862 C C . ILE A 1 117 ? 7.836 -15.594 -12.211 1 90.19 117 ILE A C 1
ATOM 864 O O . ILE A 1 117 ? 7.863 -16.578 -11.461 1 90.19 117 ILE A O 1
ATOM 868 N N . VAL A 1 118 ? 6.703 -14.875 -12.422 1 90.62 118 VAL A N 1
ATOM 869 C CA . VAL A 1 118 ? 5.414 -15.188 -11.805 1 90.62 118 VAL A CA 1
ATOM 870 C C . VAL A 1 118 ? 4.891 -16.516 -12.336 1 90.62 118 VAL A C 1
ATOM 872 O O . VAL A 1 118 ? 4.301 -17.297 -11.594 1 90.62 118 VAL A O 1
ATOM 875 N N . GLY A 1 119 ? 5.027 -16.75 -13.617 1 78.81 119 GLY A N 1
ATOM 876 C CA . GLY A 1 119 ? 4.539 -17.953 -14.281 1 78.81 119 GLY A CA 1
ATOM 877 C C . GLY A 1 119 ? 5.34 -19.188 -13.945 1 78.81 119 GLY A C 1
ATOM 878 O O . GLY A 1 119 ? 4.914 -20.312 -14.234 1 78.81 119 GLY A O 1
ATOM 879 N N . VAL A 1 120 ? 6.543 -19.047 -13.516 1 68.25 120 VAL A N 1
ATOM 880 C CA . VAL A 1 120 ? 7.398 -20.203 -13.234 1 68.25 120 VAL A CA 1
ATOM 881 C C . VAL A 1 120 ? 7.012 -20.812 -11.891 1 68.25 120 VAL A C 1
ATOM 883 O O . VAL A 1 120 ? 7.012 -20.125 -10.859 1 68.25 120 VAL A O 1
ATOM 886 N N . PRO A 1 121 ? 6.562 -22.078 -11.953 1 61.19 121 PRO A N 1
ATOM 887 C CA . PRO A 1 121 ? 6.266 -22.734 -10.688 1 61.19 121 PRO A CA 1
ATOM 888 C C . PRO A 1 121 ? 7.48 -22.828 -9.766 1 61.19 121 PRO A C 1
ATOM 890 O O . PRO A 1 121 ? 8.617 -22.75 -10.234 1 61.19 121 PRO A O 1
ATOM 893 N N . SER A 1 122 ? 7.234 -22.5 -8.344 1 51.03 122 SER A N 1
ATOM 894 C CA . SER A 1 122 ? 8.328 -22.688 -7.395 1 51.03 122 SER A CA 1
ATOM 895 C C . SER A 1 122 ? 9.078 -23.984 -7.66 1 51.03 122 SER A C 1
ATOM 897 O O . SER A 1 122 ? 8.469 -25.016 -7.918 1 51.03 122 SER A O 1
ATOM 899 N N . ALA A 1 123 ? 10.242 -23.797 -8.266 1 43.09 123 ALA A N 1
ATOM 900 C CA . ALA A 1 123 ? 11.023 -25.016 -8.414 1 43.09 123 ALA A CA 1
ATOM 901 C C . ALA A 1 123 ? 10.938 -25.875 -7.16 1 43.09 123 ALA A C 1
ATOM 903 O O . ALA A 1 123 ? 11.219 -25.406 -6.055 1 43.09 123 ALA A O 1
ATOM 904 N N . ASP A 1 124 ? 10.055 -26.859 -7 1 35.62 124 ASP A N 1
ATOM 905 C CA . ASP A 1 124 ? 10.469 -27.906 -6.074 1 35.62 124 ASP A CA 1
ATOM 906 C C . ASP A 1 124 ? 11.922 -28.312 -6.312 1 35.62 124 ASP A C 1
ATOM 908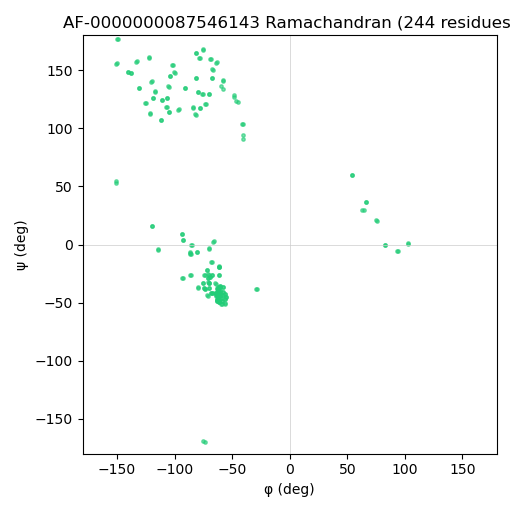 O O . ASP A 1 124 ? 12.367 -28.406 -7.457 1 35.62 124 ASP A O 1
ATOM 912 N N . MET B 1 1 ? 4.25 28.828 5.297 1 34.94 1 MET B N 1
ATOM 913 C CA . MET B 1 1 ? 4.301 27.438 4.848 1 34.94 1 MET B CA 1
ATOM 914 C C . MET B 1 1 ? 4.652 26.516 6 1 34.94 1 MET B C 1
ATOM 916 O O . MET B 1 1 ? 5.664 26.703 6.68 1 34.94 1 MET B O 1
ATOM 920 N N . LYS B 1 2 ? 3.674 25.844 6.664 1 44.88 2 LYS B N 1
ATOM 921 C CA . LYS B 1 2 ? 3.977 25.141 7.91 1 44.88 2 LYS B CA 1
ATOM 922 C C . LYS B 1 2 ? 5.223 24.281 7.766 1 44.88 2 LYS B C 1
ATOM 924 O O . LYS B 1 2 ? 5.535 23.812 6.668 1 44.88 2 LYS B O 1
ATOM 929 N N . ALA B 1 3 ? 6.191 24.25 8.469 1 48.75 3 ALA B N 1
ATOM 930 C CA . ALA B 1 3 ? 7.434 23.484 8.414 1 48.75 3 ALA B CA 1
ATOM 931 C C . ALA B 1 3 ? 7.16 22.016 8.141 1 48.75 3 ALA B C 1
ATOM 933 O O . ALA B 1 3 ? 6.145 21.469 8.586 1 48.75 3 ALA B O 1
ATOM 934 N N . PRO B 1 4 ? 7.723 21.391 7.086 1 51.34 4 PRO B N 1
ATOM 935 C CA . PRO B 1 4 ? 7.535 19.953 6.809 1 51.34 4 PRO B CA 1
ATOM 936 C C . PRO B 1 4 ? 7.309 19.141 8.078 1 51.34 4 PRO B C 1
ATOM 938 O O . PRO B 1 4 ? 6.539 18.172 8.062 1 51.34 4 PRO B O 1
ATOM 941 N N . ASP B 1 5 ? 8.039 19.5 9.203 1 61.06 5 ASP B N 1
ATOM 942 C CA . ASP B 1 5 ? 7.891 18.844 10.492 1 61.06 5 ASP B CA 1
ATOM 943 C C . ASP B 1 5 ? 6.512 19.109 11.094 1 61.06 5 ASP B C 1
ATOM 945 O O . ASP B 1 5 ? 6.152 18.516 12.109 1 61.06 5 ASP B O 1
ATOM 949 N N . ASP B 1 6 ? 5.695 19.891 10.211 1 80.75 6 ASP B N 1
ATOM 950 C CA . ASP B 1 6 ? 4.422 20.281 10.805 1 80.75 6 ASP B CA 1
ATOM 951 C C . ASP B 1 6 ? 3.25 19.625 10.086 1 80.75 6 ASP B C 1
ATOM 953 O O . ASP B 1 6 ? 2.107 19.703 10.539 1 80.75 6 ASP B O 1
ATOM 957 N N . LEU B 1 7 ? 3.572 18.891 8.984 1 92.56 7 LEU B N 1
ATOM 958 C CA . LEU B 1 7 ? 2.459 18.297 8.266 1 92.56 7 LEU B CA 1
ATOM 959 C C . LEU B 1 7 ? 2.004 17 8.938 1 92.56 7 LEU B C 1
ATOM 961 O O . LEU B 1 7 ? 2.828 16.234 9.453 1 92.56 7 LEU B O 1
ATOM 965 N N . PRO B 1 8 ? 0.723 16.828 8.898 1 96.88 8 PRO B N 1
ATOM 966 C CA . PRO B 1 8 ? 0.287 15.508 9.359 1 96.88 8 PRO B CA 1
ATOM 967 C C . PRO B 1 8 ? 0.808 14.375 8.477 1 96.88 8 PRO B C 1
ATOM 969 O O . PRO B 1 8 ? 1.246 14.617 7.348 1 96.88 8 PRO B O 1
ATOM 972 N N . LEU B 1 9 ? 0.853 13.219 9.086 1 97.5 9 LEU B N 1
ATOM 973 C CA . LEU B 1 9 ? 1.174 12.008 8.336 1 97.5 9 LEU B CA 1
ATOM 974 C C . LEU B 1 9 ? -0.093 11.344 7.805 1 97.5 9 LEU B C 1
ATOM 976 O O . LEU B 1 9 ? -1.103 11.273 8.508 1 97.5 9 LEU B O 1
ATOM 980 N N . VAL B 1 10 ? -0.059 10.945 6.539 1 98.25 10 VAL B N 1
ATOM 981 C CA . VAL B 1 10 ? -1.191 10.203 5.996 1 98.25 10 VAL B CA 1
ATOM 982 C C . VAL B 1 10 ? -0.741 8.797 5.59 1 98.25 10 VAL B C 1
ATOM 984 O O . VAL B 1 10 ? 0.335 8.633 5.012 1 98.25 10 VAL B O 1
ATOM 987 N N . TYR B 1 11 ? -1.498 7.809 6.008 1 98.69 11 TYR B N 1
ATOM 988 C CA . TYR B 1 11 ? -1.298 6.398 5.691 1 98.69 11 TYR B CA 1
ATOM 989 C C . TYR B 1 11 ? -2.508 5.824 4.965 1 98.69 11 TYR B C 1
ATOM 991 O O . TYR B 1 11 ? -3.65 6.145 5.301 1 98.69 11 TYR B O 1
ATOM 999 N N . SER B 1 12 ? -2.238 4.965 3.951 1 98.5 12 SER B N 1
ATOM 1000 C CA . SER B 1 12 ? -3.324 4.324 3.219 1 98.5 12 SER B CA 1
ATOM 1001 C C . SER B 1 12 ? -3.021 2.85 2.959 1 98.5 12 SER B C 1
ATOM 1003 O O . SER B 1 12 ? -1.857 2.459 2.857 1 98.5 12 SER B O 1
ATOM 1005 N N . CYS B 1 13 ? -4.051 2.041 2.932 1 96.56 13 CYS B N 1
ATOM 1006 C CA . CYS B 1 13 ? -3.863 0.681 2.441 1 96.56 13 CYS B CA 1
ATOM 1007 C C . CYS B 1 13 ? -3.734 0.662 0.922 1 96.56 13 CYS B C 1
ATOM 1009 O O . CYS B 1 13 ? -3.779 1.712 0.279 1 96.56 13 CYS B O 1
ATOM 1011 N N . SER B 1 14 ? -3.314 -0.463 0.347 1 89.5 14 SER B N 1
ATOM 1012 C CA . SER B 1 14 ? -3.166 -0.562 -1.102 1 89.5 14 SER B CA 1
ATOM 1013 C C . SER B 1 14 ? -3.381 -1.994 -1.582 1 89.5 14 SER B C 1
ATOM 1015 O O . SER B 1 14 ? -2.58 -2.52 -2.357 1 89.5 14 SER B O 1
ATOM 1017 N N . GLY B 1 15 ? -4.5 -2.549 -1.196 1 89.12 15 GLY B N 1
ATOM 1018 C CA . GLY B 1 15 ? -4.898 -3.834 -1.746 1 89.12 15 GLY B CA 1
ATOM 1019 C C . GLY B 1 15 ? -5.391 -3.744 -3.178 1 89.12 15 GLY B C 1
ATOM 1020 O O . GLY B 1 15 ? -5.238 -2.709 -3.828 1 89.12 15 GLY B O 1
ATOM 1021 N N . CYS B 1 16 ? -5.977 -4.809 -3.713 1 91.81 16 CYS B N 1
ATOM 1022 C CA . CYS B 1 16 ? -6.305 -4.918 -5.129 1 91.81 16 CYS B CA 1
ATOM 1023 C C . CYS B 1 16 ? -7.664 -4.301 -5.426 1 91.81 16 CYS B C 1
ATOM 1025 O O . CYS B 1 16 ? -8.039 -4.137 -6.59 1 91.81 16 CYS B O 1
ATOM 1027 N N . SER B 1 17 ? -8.406 -3.924 -4.445 1 95.06 17 SER B N 1
ATOM 1028 C CA . SER B 1 17 ? -9.766 -3.434 -4.672 1 95.06 17 SER B CA 1
ATOM 1029 C C . SER B 1 17 ? -9.758 -1.972 -5.102 1 95.06 17 SER B C 1
ATOM 1031 O O . SER B 1 17 ? -8.773 -1.264 -4.902 1 95.06 17 SER B O 1
ATOM 1033 N N . ASN B 1 18 ? -10.883 -1.498 -5.633 1 97.19 18 ASN B N 1
ATOM 1034 C CA . ASN B 1 18 ? -11.031 -0.11 -6.059 1 97.19 18 ASN B CA 1
ATOM 1035 C C . ASN B 1 18 ? -10.875 0.854 -4.883 1 97.19 18 ASN B C 1
ATOM 1037 O O . ASN B 1 18 ? -10.211 1.886 -5.008 1 97.19 18 ASN B O 1
ATOM 1041 N N . VAL B 1 19 ? -11.406 0.517 -3.742 1 97.81 19 VAL B N 1
ATOM 1042 C CA . VAL B 1 19 ? -11.367 1.443 -2.615 1 97.81 19 VAL B CA 1
ATOM 1043 C C . VAL B 1 19 ? -9.961 1.468 -2.018 1 97.81 19 VAL B C 1
ATOM 1045 O O . VAL B 1 19 ? -9.508 2.508 -1.537 1 97.81 19 VAL B O 1
ATOM 1048 N N . ALA B 1 20 ? -9.266 0.34 -2.045 1 97.75 20 ALA B N 1
ATOM 1049 C CA . ALA B 1 20 ? -7.875 0.322 -1.601 1 97.75 20 ALA B CA 1
ATOM 1050 C C . ALA B 1 20 ? -7.008 1.218 -2.479 1 97.75 20 ALA B C 1
ATOM 1052 O O . ALA B 1 20 ? -6.215 2.014 -1.971 1 97.75 20 ALA B O 1
ATOM 1053 N N . GLN B 1 21 ? -7.188 1.075 -3.777 1 97.94 21 GLN B N 1
ATOM 1054 C CA . GLN B 1 21 ? -6.383 1.857 -4.711 1 97.94 21 GLN B CA 1
ATOM 1055 C C . GLN B 1 21 ? -6.77 3.332 -4.672 1 97.94 21 GLN B C 1
ATOM 1057 O O . GLN B 1 21 ? -5.922 4.207 -4.848 1 97.94 21 GLN B O 1
ATOM 1062 N N . LEU B 1 22 ? -8.078 3.619 -4.426 1 98 22 LEU B N 1
ATOM 1063 C CA . LEU B 1 22 ? -8.5 5.008 -4.25 1 98 22 LEU B CA 1
ATOM 1064 C C . LEU B 1 22 ? -7.852 5.613 -3.008 1 98 22 LEU B C 1
ATOM 1066 O O . LEU B 1 22 ? -7.402 6.762 -3.033 1 98 22 LEU B O 1
ATOM 1070 N N . ALA B 1 23 ? -7.773 4.879 -1.892 1 98.19 23 ALA B N 1
ATOM 1071 C CA . ALA B 1 23 ? -7.09 5.348 -0.689 1 98.19 23 ALA B CA 1
ATOM 1072 C C . ALA B 1 23 ? -5.641 5.715 -0.988 1 98.19 23 ALA B C 1
ATOM 1074 O O . ALA B 1 23 ? -5.168 6.781 -0.591 1 98.19 23 ALA B O 1
ATOM 1075 N N . ASN B 1 24 ? -4.969 4.848 -1.693 1 97.75 24 ASN B N 1
ATOM 1076 C CA . ASN B 1 24 ? -3.586 5.098 -2.088 1 97.75 24 ASN B CA 1
ATOM 1077 C C . ASN B 1 24 ? -3.467 6.359 -2.941 1 97.75 24 ASN B C 1
ATOM 1079 O O . ASN B 1 24 ? -2.611 7.207 -2.686 1 97.75 24 ASN B O 1
ATOM 1083 N N . THR B 1 25 ? -4.34 6.496 -3.895 1 97.25 25 THR B N 1
ATOM 1084 C CA . THR B 1 25 ? -4.301 7.605 -4.84 1 97.25 25 THR B CA 1
ATOM 1085 C C . THR B 1 25 ? -4.523 8.938 -4.125 1 97.25 25 THR B C 1
ATOM 1087 O O . THR B 1 25 ? -3.807 9.906 -4.375 1 97.25 25 THR B O 1
ATOM 1090 N N . VAL B 1 26 ? -5.438 8.969 -3.271 1 97.88 26 VAL B N 1
ATOM 1091 C CA . VAL B 1 26 ? -5.77 10.227 -2.607 1 97.88 26 VAL B CA 1
ATOM 1092 C C . VAL B 1 26 ? -4.684 10.578 -1.594 1 97.88 26 VAL B C 1
ATOM 1094 O O . VAL B 1 26 ? -4.328 11.75 -1.434 1 97.88 26 VAL B O 1
ATOM 1097 N N . ALA B 1 27 ? -4.145 9.578 -0.887 1 98.06 27 ALA B N 1
ATOM 1098 C CA . ALA B 1 27 ? -3.025 9.836 0.015 1 98.06 27 ALA B CA 1
ATOM 1099 C C . ALA B 1 27 ? -1.844 10.438 -0.737 1 98.06 27 ALA B C 1
ATOM 1101 O O . ALA B 1 27 ? -1.219 11.391 -0.261 1 98.06 27 ALA B O 1
ATOM 1102 N N . LEU B 1 28 ? -1.561 9.891 -1.888 1 97.5 28 LEU B N 1
ATOM 1103 C CA . LEU B 1 28 ? -0.487 10.406 -2.727 1 97.5 28 LEU B CA 1
ATOM 1104 C C . LEU B 1 28 ? -0.774 11.852 -3.141 1 97.5 28 LEU B C 1
ATOM 1106 O O . LEU B 1 28 ? 0.131 12.688 -3.158 1 97.5 28 LEU B O 1
ATOM 1110 N N . ARG B 1 29 ? -2.008 12.117 -3.504 1 96.94 29 ARG B N 1
ATOM 1111 C CA . ARG B 1 29 ? -2.395 13.469 -3.902 1 96.94 29 ARG B CA 1
ATOM 1112 C C . ARG B 1 29 ? -2.205 14.453 -2.754 1 96.94 29 ARG B C 1
ATOM 1114 O O . ARG B 1 29 ? -1.731 15.57 -2.961 1 96.94 29 ARG B O 1
ATOM 1121 N N . LEU B 1 30 ? -2.617 14.078 -1.569 1 97.25 30 LEU B N 1
ATOM 1122 C CA . LEU B 1 30 ? -2.412 14.922 -0.398 1 97.25 30 LEU B CA 1
ATOM 1123 C C . LEU B 1 30 ? -0.93 15.211 -0.188 1 97.25 30 LEU B C 1
ATOM 1125 O O . LEU B 1 30 ? -0.553 16.344 0.145 1 97.25 30 LEU B O 1
ATOM 1129 N N . ASP B 1 31 ? -0.107 14.219 -0.389 1 96.94 31 ASP B N 1
ATOM 1130 C CA . ASP B 1 31 ? 1.342 14.344 -0.266 1 96.94 31 ASP B CA 1
ATOM 1131 C C . ASP B 1 31 ? 1.896 15.328 -1.297 1 96.94 31 ASP B C 1
ATOM 1133 O O . ASP B 1 31 ? 2.643 16.25 -0.95 1 96.94 31 ASP B O 1
ATOM 1137 N N . ARG B 1 32 ? 1.489 15.18 -2.508 1 95.44 32 ARG B N 1
ATOM 1138 C CA . ARG B 1 32 ? 2.006 15.984 -3.607 1 95.44 32 ARG B CA 1
ATOM 1139 C C . ARG B 1 32 ? 1.509 17.422 -3.512 1 95.44 32 ARG B C 1
ATOM 1141 O O . ARG B 1 32 ? 2.189 18.344 -3.951 1 95.44 32 ARG B O 1
ATOM 1148 N N . ALA B 1 33 ? 0.368 17.578 -2.949 1 95.06 33 ALA B N 1
ATOM 1149 C CA . ALA B 1 33 ? -0.208 18.906 -2.779 1 95.06 33 ALA B CA 1
ATOM 1150 C C . ALA B 1 33 ? 0.397 19.625 -1.572 1 95.06 33 ALA B C 1
ATOM 1152 O O . ALA B 1 33 ? 0.094 20.781 -1.314 1 95.06 33 ALA B O 1
ATOM 1153 N N . GLY B 1 34 ? 1.229 18.859 -0.812 1 94.06 34 GLY B N 1
ATOM 1154 C CA . GLY B 1 34 ? 1.862 19.469 0.348 1 94.06 34 GLY B CA 1
ATOM 1155 C C . GLY B 1 34 ? 0.917 19.641 1.521 1 94.06 34 GLY B C 1
ATOM 1156 O O . GLY B 1 34 ? 1.154 20.484 2.398 1 94.06 34 GLY B O 1
ATOM 1157 N N . LEU B 1 35 ? -0.165 18.906 1.556 1 95.38 35 LEU B N 1
ATOM 1158 C CA . LEU B 1 35 ? -1.148 19.016 2.627 1 95.38 35 LEU B CA 1
ATOM 1159 C C . LEU B 1 35 ? -0.859 18 3.732 1 95.38 35 LEU B C 1
ATOM 1161 O O . LEU B 1 35 ? -1.229 18.219 4.887 1 95.38 35 LEU B O 1
ATOM 1165 N N . ALA B 1 36 ? -0.284 16.938 3.412 1 96.81 36 ALA B N 1
ATOM 1166 C CA . ALA B 1 36 ? 0.164 15.875 4.312 1 96.81 36 ALA B CA 1
ATOM 1167 C C . ALA B 1 36 ? 1.384 15.148 3.744 1 96.81 36 ALA B C 1
ATOM 1169 O O . ALA B 1 36 ? 1.652 15.227 2.543 1 96.81 36 ALA B O 1
ATOM 1170 N N . GLU B 1 37 ? 2.121 14.586 4.605 1 96.5 37 GLU B N 1
ATOM 1171 C CA . GLU B 1 37 ? 3.205 13.719 4.16 1 96.5 37 GLU B CA 1
ATOM 1172 C C . GLU B 1 37 ? 2.775 12.25 4.168 1 96.5 37 GLU B C 1
ATOM 1174 O O . GLU B 1 37 ? 2.424 11.711 5.219 1 96.5 37 GLU B O 1
ATOM 1179 N N . MET B 1 38 ? 2.756 11.672 3.025 1 97.56 38 MET B N 1
ATOM 1180 C CA . MET B 1 38 ? 2.459 10.242 2.967 1 97.56 38 MET B CA 1
ATOM 1181 C C . MET B 1 38 ? 3.664 9.414 3.404 1 97.56 38 MET B C 1
ATOM 1183 O O . MET B 1 38 ? 4.789 9.672 2.977 1 97.56 38 MET B O 1
ATOM 1187 N N . SER B 1 39 ? 3.471 8.516 4.281 1 97.25 39 SER B N 1
ATOM 1188 C CA . SER B 1 39 ? 4.492 7.574 4.734 1 97.25 39 SER B CA 1
ATOM 1189 C C . SER B 1 39 ? 4.047 6.129 4.527 1 97.25 39 SER B C 1
ATOM 1191 O O . SER B 1 39 ? 2.859 5.863 4.328 1 97.25 39 SER B O 1
ATOM 1193 N N . CYS B 1 40 ? 4.977 5.211 4.516 1 97.62 40 CYS B N 1
ATOM 1194 C CA . CYS B 1 40 ? 4.707 3.818 4.172 1 97.62 40 CYS B CA 1
ATOM 1195 C C . CYS B 1 40 ? 4.137 3.062 5.367 1 97.62 40 CYS B C 1
ATOM 1197 O O . CYS B 1 40 ? 4.859 2.752 6.316 1 97.62 40 CYS B O 1
ATOM 1199 N N . ILE B 1 41 ? 2.861 2.674 5.277 1 98.69 41 ILE B N 1
ATOM 1200 C CA . ILE B 1 41 ? 2.205 1.925 6.344 1 98.69 41 ILE B CA 1
ATOM 1201 C C . ILE B 1 41 ? 2.717 0.486 6.355 1 98.69 41 ILE B C 1
ATOM 1203 O O . ILE B 1 41 ? 2.691 -0.179 7.395 1 98.69 41 ILE B O 1
ATOM 1207 N N . VAL B 1 42 ? 3.166 -0.006 5.254 1 98.62 42 VAL B N 1
ATOM 1208 C CA . VAL B 1 42 ? 3.729 -1.351 5.184 1 98.62 42 VAL B CA 1
ATOM 1209 C C . VAL B 1 42 ? 4.973 -1.438 6.066 1 98.62 42 VAL B C 1
ATOM 1211 O O . VAL B 1 42 ? 5.191 -2.443 6.746 1 98.62 42 VAL B O 1
ATOM 1214 N N . GLY B 1 43 ? 5.781 -0.368 6.02 1 98.44 43 GLY B N 1
ATOM 1215 C CA . GLY B 1 43 ? 6.934 -0.319 6.902 1 98.44 43 GLY B CA 1
ATOM 1216 C C . GLY B 1 43 ? 6.559 -0.318 8.375 1 98.44 43 GLY B C 1
ATOM 1217 O O . GLY B 1 43 ? 7.238 -0.937 9.195 1 98.44 43 GLY B O 1
ATOM 1218 N N . VAL B 1 44 ? 5.508 0.37 8.727 1 98.62 44 VAL B N 1
ATOM 1219 C CA . VAL B 1 44 ? 5.035 0.384 10.109 1 98.62 44 VAL B CA 1
ATOM 1220 C C . VAL B 1 44 ? 4.598 -1.021 10.516 1 98.62 44 VAL B C 1
ATOM 1222 O O . VAL B 1 44 ? 5.023 -1.528 11.562 1 98.62 44 VAL B O 1
ATOM 1225 N N . GLY B 1 45 ? 3.799 -1.675 9.695 1 98.06 45 GLY B N 1
ATOM 1226 C CA . GLY B 1 45 ? 3.355 -3.033 9.969 1 98.06 45 GLY B CA 1
ATOM 1227 C C . GLY B 1 45 ? 4.488 -4.039 9.977 1 98.06 45 GLY B C 1
ATOM 1228 O O . GLY B 1 45 ? 4.434 -5.039 10.695 1 98.06 45 GLY B O 1
ATOM 1229 N N . GLY B 1 46 ? 5.465 -3.775 9.141 1 97.94 46 GLY B N 1
ATOM 1230 C CA . GLY B 1 46 ? 6.609 -4.664 9.031 1 97.94 46 GLY B CA 1
ATOM 1231 C C . GLY B 1 46 ? 7.691 -4.379 10.055 1 97.94 46 GLY B C 1
ATOM 1232 O O . GLY B 1 46 ? 8.773 -4.961 10.008 1 97.94 46 GLY B O 1
ATOM 1233 N N . HIS B 1 47 ? 7.484 -3.406 10.883 1 98.06 47 HIS B N 1
ATOM 1234 C CA . HIS B 1 47 ? 8.375 -3.047 11.977 1 98.06 47 HIS B CA 1
ATOM 1235 C C . HIS B 1 47 ? 9.711 -2.525 11.453 1 98.06 47 HIS B C 1
ATOM 1237 O O . HIS B 1 47 ? 10.766 -2.834 12.008 1 98.06 47 HIS B O 1
ATOM 1243 N N . VAL B 1 48 ? 9.672 -1.803 10.375 1 97.56 48 VAL B N 1
ATOM 1244 C CA . VAL B 1 48 ? 10.859 -1.091 9.898 1 97.56 48 VAL B CA 1
ATOM 1245 C C . VAL B 1 48 ? 11.141 0.106 10.805 1 97.56 48 VAL B C 1
ATOM 1247 O O . VAL B 1 48 ? 10.344 1.047 10.867 1 97.56 48 VAL B O 1
ATOM 1250 N N . ALA B 1 49 ? 12.258 0.127 11.367 1 97.69 49 ALA B N 1
ATOM 1251 C CA . ALA B 1 49 ? 12.547 1.033 12.477 1 97.69 49 ALA B CA 1
ATOM 1252 C C . ALA B 1 49 ? 12.344 2.488 12.062 1 97.69 49 ALA B C 1
ATOM 1254 O O . ALA B 1 49 ? 11.664 3.248 12.758 1 97.69 49 ALA B O 1
ATOM 1255 N N . ALA B 1 50 ? 12.891 2.881 10.961 1 96.69 50 ALA B N 1
ATOM 1256 C CA . ALA B 1 50 ? 12.805 4.27 10.523 1 96.69 50 ALA B CA 1
ATOM 1257 C C . ALA B 1 50 ? 11.359 4.695 10.305 1 96.69 50 ALA B C 1
ATOM 1259 O O . ALA B 1 50 ? 10.984 5.832 10.609 1 96.69 50 ALA B O 1
ATOM 1260 N N . LEU B 1 51 ? 10.57 3.807 9.828 1 97.81 51 LEU B N 1
ATOM 1261 C CA . LEU B 1 51 ? 9.18 4.129 9.539 1 97.81 51 LEU B CA 1
ATOM 1262 C C . LEU B 1 51 ? 8.344 4.109 10.812 1 97.81 51 LEU B C 1
ATOM 1264 O O . LEU B 1 51 ? 7.43 4.922 10.969 1 97.81 51 LEU B O 1
ATOM 1268 N N . VAL B 1 52 ? 8.633 3.188 11.719 1 98.44 52 VAL B N 1
ATOM 1269 C CA . VAL B 1 52 ? 7.973 3.168 13.023 1 98.44 52 VAL B CA 1
ATOM 1270 C C . VAL B 1 52 ? 8.305 4.441 13.789 1 98.44 52 VAL B C 1
ATOM 1272 O O . VAL B 1 52 ? 7.422 5.062 14.391 1 98.44 52 VAL B O 1
ATOM 1275 N N . ASN B 1 53 ? 9.547 4.859 13.766 1 98.19 53 ASN B N 1
ATOM 1276 C CA . ASN B 1 53 ? 9.961 6.086 14.438 1 98.19 53 ASN B CA 1
ATOM 1277 C C . ASN B 1 53 ? 9.227 7.305 13.883 1 98.19 53 ASN B C 1
ATOM 1279 O O . ASN B 1 53 ? 8.812 8.18 14.641 1 98.19 53 ASN B O 1
ATOM 1283 N N . LYS B 1 54 ? 9.102 7.359 12.625 1 96.94 54 LYS B N 1
ATOM 1284 C CA . LYS B 1 54 ? 8.359 8.461 12.023 1 96.94 54 LYS B CA 1
ATOM 1285 C C . LYS B 1 54 ? 6.906 8.469 12.5 1 96.94 54 LYS B C 1
ATOM 1287 O O . LYS B 1 54 ? 6.363 9.523 12.844 1 96.94 54 LYS B O 1
ATOM 1292 N N . ALA B 1 55 ? 6.32 7.336 12.5 1 97.62 55 ALA B N 1
ATOM 1293 C CA . ALA B 1 55 ? 4.938 7.234 12.961 1 97.62 55 ALA B CA 1
ATOM 1294 C C . ALA B 1 55 ? 4.816 7.664 14.422 1 97.62 55 ALA B C 1
ATOM 1296 O O . ALA B 1 55 ? 3.773 8.172 14.844 1 97.62 55 ALA B O 1
ATOM 1297 N N . ARG B 1 56 ? 5.871 7.539 15.164 1 97.62 56 ARG B N 1
ATOM 1298 C CA . ARG B 1 56 ? 5.879 7.859 16.578 1 97.62 56 ARG B CA 1
ATOM 1299 C C . ARG B 1 56 ? 6.332 9.297 16.828 1 97.62 56 ARG B C 1
ATOM 1301 O O . ARG B 1 56 ? 6.582 9.695 17.969 1 97.62 56 ARG B O 1
ATOM 1308 N N . SER B 1 57 ? 6.465 10.031 15.852 1 96.31 57 SER B N 1
ATOM 1309 C CA . SER B 1 57 ? 7.039 11.367 15.93 1 96.31 57 SER B CA 1
ATOM 1310 C C . SER B 1 57 ? 6.129 12.32 16.703 1 96.31 57 SER B C 1
ATOM 1312 O O . SER B 1 57 ? 6.547 13.414 17.078 1 96.31 57 SER B O 1
ATOM 1314 N N . GLY B 1 58 ? 4.887 11.898 16.891 1 94.94 58 GLY B N 1
ATOM 1315 C CA . GLY B 1 58 ? 3.928 12.766 17.547 1 94.94 58 GLY B CA 1
ATOM 1316 C C . GLY B 1 58 ? 3.115 13.602 16.578 1 94.94 58 GLY B C 1
ATOM 13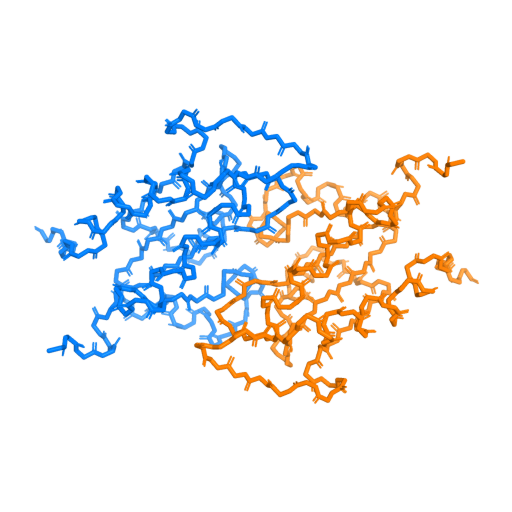17 O O . GLY B 1 58 ? 2.174 14.289 16.984 1 94.94 58 GLY B O 1
ATOM 1318 N N . ARG B 1 59 ? 3.455 13.508 15.352 1 95.06 59 ARG B N 1
ATOM 1319 C CA . ARG B 1 59 ? 2.68 14.219 14.336 1 95.06 59 ARG B CA 1
ATOM 1320 C C . ARG B 1 59 ? 1.272 13.641 14.219 1 95.06 59 ARG B C 1
ATOM 1322 O O . ARG B 1 59 ? 1.056 12.461 14.5 1 95.06 59 ARG B O 1
ATOM 1329 N N . ARG B 1 60 ? 0.353 14.523 13.844 1 96.06 60 ARG B N 1
ATOM 1330 C CA . ARG B 1 60 ? -1.011 14.07 13.586 1 96.06 60 ARG B CA 1
ATOM 1331 C C . ARG B 1 60 ? -1.037 12.992 12.508 1 96.06 60 ARG B C 1
ATOM 1333 O O . ARG B 1 60 ? -0.34 13.102 11.5 1 96.06 60 ARG B O 1
ATOM 1340 N N . ILE B 1 61 ? -1.941 11.977 12.742 1 97.69 61 ILE B N 1
ATOM 1341 C CA . ILE B 1 61 ? -1.986 10.844 11.836 1 97.69 61 ILE B CA 1
ATOM 1342 C C . ILE B 1 61 ? -3.367 10.75 11.188 1 97.69 61 ILE B C 1
ATOM 1344 O O . ILE B 1 61 ? -4.383 10.719 11.883 1 97.69 61 ILE B O 1
ATOM 1348 N N . ILE B 1 62 ? -3.402 10.719 9.859 1 98.12 62 ILE B N 1
ATOM 1349 C CA . ILE B 1 62 ? -4.59 10.438 9.062 1 98.12 62 ILE B CA 1
ATOM 1350 C C . ILE B 1 62 ? -4.484 9.039 8.461 1 98.12 62 ILE B C 1
ATOM 1352 O O . ILE B 1 62 ? -3.566 8.758 7.688 1 98.12 62 ILE B O 1
ATOM 1356 N N . ALA B 1 63 ? -5.438 8.211 8.852 1 98.69 63 ALA B N 1
ATOM 1357 C CA . ALA B 1 63 ? -5.477 6.855 8.32 1 98.69 63 ALA B CA 1
ATOM 1358 C C . ALA B 1 63 ? -6.613 6.691 7.312 1 98.69 63 ALA B C 1
ATOM 1360 O O . ALA B 1 63 ? -7.766 7.008 7.613 1 98.69 63 ALA B O 1
ATOM 1361 N N . LEU B 1 64 ? -6.266 6.211 6.102 1 98.31 64 LEU B N 1
ATOM 1362 C CA . LEU B 1 64 ? -7.242 5.91 5.059 1 98.31 64 LEU B CA 1
ATOM 1363 C C . LEU B 1 64 ? -7.32 4.406 4.805 1 98.31 64 LEU B C 1
ATOM 1365 O O . LEU B 1 64 ? -6.414 3.826 4.207 1 98.31 64 LEU B O 1
ATOM 1369 N N . ASP B 1 65 ? -8.398 3.785 5.25 1 98.5 65 ASP B N 1
ATOM 1370 C CA . ASP B 1 65 ? -8.688 2.379 4.98 1 98.5 65 ASP B CA 1
ATOM 1371 C C . ASP B 1 65 ? -9.789 2.234 3.936 1 98.5 65 ASP B C 1
ATOM 1373 O O . ASP B 1 65 ? -10.789 2.959 3.971 1 98.5 65 ASP B O 1
ATOM 1377 N N . GLY B 1 66 ? -9.57 1.343 3.016 1 97.75 66 GLY B N 1
ATOM 1378 C CA . GLY B 1 66 ? -10.562 1.155 1.971 1 97.75 66 GLY B CA 1
ATOM 1379 C C . GLY B 1 66 ? -11.844 0.505 2.471 1 97.75 66 GLY B C 1
ATOM 1380 O O . GLY B 1 66 ? -12.93 0.784 1.958 1 97.75 66 GLY B O 1
ATOM 1381 N N . CYS B 1 67 ? -11.703 -0.325 3.41 1 97.62 67 CYS B N 1
ATOM 1382 C CA . CYS B 1 67 ? -12.836 -1.17 3.768 1 97.62 67 CYS B CA 1
ATOM 1383 C C . CYS B 1 67 ? -12.812 -1.518 5.25 1 97.62 67 CYS B C 1
ATOM 1385 O O . CYS B 1 67 ? -11.898 -1.11 5.973 1 97.62 67 CYS B O 1
ATOM 1387 N N . PRO B 1 68 ? -13.844 -2.252 5.801 1 96.94 68 PRO B N 1
ATOM 1388 C CA . PRO B 1 68 ? -14.008 -2.463 7.242 1 96.94 68 PRO B CA 1
ATOM 1389 C C . PRO B 1 68 ? -12.945 -3.391 7.824 1 96.94 68 PRO B C 1
ATOM 1391 O O . PRO B 1 68 ? -12.883 -3.58 9.039 1 96.94 68 PRO B O 1
ATOM 1394 N N . LEU B 1 69 ? -12.086 -3.916 7.008 1 97.38 69 LEU B N 1
ATOM 1395 C CA . LEU B 1 69 ? -11 -4.715 7.559 1 97.38 69 LEU B CA 1
ATOM 1396 C C . LEU B 1 69 ? -9.984 -3.832 8.281 1 97.38 69 LEU B C 1
ATOM 1398 O O . LEU B 1 69 ? -9.242 -4.309 9.141 1 97.38 69 LEU B O 1
ATOM 1402 N N . GLN B 1 70 ? -9.859 -2.549 7.938 1 97.94 70 GLN B N 1
ATOM 1403 C CA . GLN B 1 70 ? -9.07 -1.532 8.633 1 97.94 70 GLN B CA 1
ATOM 1404 C C . GLN B 1 70 ? -7.625 -1.984 8.812 1 97.94 70 GLN B C 1
ATOM 1406 O O . GLN B 1 70 ? -7.109 -1.996 9.93 1 97.94 70 GLN B O 1
ATOM 1411 N N . CYS B 1 71 ? -7.02 -2.225 7.703 1 98.5 71 CYS B N 1
ATOM 1412 C CA . CYS B 1 71 ? -5.664 -2.77 7.723 1 98.5 71 CYS B CA 1
ATOM 1413 C C . CYS B 1 71 ? -4.668 -1.727 8.211 1 98.5 71 CYS B C 1
ATOM 1415 O O . CYS B 1 71 ? -3.691 -2.062 8.883 1 98.5 71 CYS B O 1
ATOM 1417 N N . VAL B 1 72 ? -4.871 -0.456 7.824 1 98.75 72 VAL B N 1
ATOM 1418 C CA . VAL B 1 72 ? -3.992 0.618 8.281 1 98.75 72 VAL B CA 1
ATOM 1419 C C . VAL B 1 72 ? -4.066 0.735 9.797 1 98.75 72 VAL B C 1
ATOM 1421 O O . VAL B 1 72 ? -3.035 0.766 10.477 1 98.75 72 VAL B O 1
ATOM 1424 N N . GLN B 1 73 ? -5.277 0.776 10.273 1 98.25 73 GLN B N 1
ATOM 1425 C CA . GLN B 1 73 ? -5.453 0.823 11.727 1 98.25 73 GLN B CA 1
ATOM 1426 C C . GLN B 1 73 ? -4.758 -0.354 12.398 1 98.25 73 GLN B C 1
ATOM 1428 O O . GLN B 1 73 ? -4.145 -0.194 13.461 1 98.25 73 GLN B O 1
ATOM 1433 N N . GLY B 1 74 ? -4.895 -1.496 11.828 1 98.12 74 GLY B N 1
ATOM 1434 C CA . GLY B 1 74 ? -4.223 -2.666 12.367 1 98.12 74 GLY B CA 1
ATOM 1435 C C . GLY B 1 74 ? -2.721 -2.482 12.5 1 98.12 74 GLY B C 1
ATOM 1436 O O . GLY B 1 74 ? -2.133 -2.859 13.516 1 98.12 74 GLY B O 1
ATOM 1437 N N . CYS B 1 75 ? -2.107 -1.963 11.516 1 98.56 75 CYS B N 1
ATOM 1438 C CA . CYS B 1 75 ? -0.667 -1.737 11.547 1 98.56 75 CYS B CA 1
ATOM 1439 C C . CYS B 1 75 ? -0.294 -0.741 12.641 1 98.56 75 CYS B C 1
ATOM 1441 O O . CYS B 1 75 ? 0.676 -0.949 13.367 1 98.56 75 CYS B O 1
ATOM 1443 N N . LEU B 1 76 ? -1.061 0.328 12.742 1 98.62 76 LEU B N 1
ATOM 1444 C CA . LEU B 1 76 ? -0.795 1.341 13.758 1 98.62 76 LEU B CA 1
ATOM 1445 C C . LEU B 1 76 ? -0.925 0.753 15.156 1 98.62 76 LEU B C 1
ATOM 1447 O O . LEU B 1 76 ? -0.083 1.007 16.031 1 98.62 76 LEU B O 1
ATOM 1451 N N . GLN B 1 77 ? -1.859 -0.083 15.328 1 98 77 GLN B N 1
ATOM 1452 C CA . GLN B 1 77 ? -2.15 -0.655 16.641 1 98 77 GLN B CA 1
ATOM 1453 C C . GLN B 1 77 ? -1.014 -1.556 17.109 1 98 77 GLN B C 1
ATOM 1455 O O . GLN B 1 77 ? -0.792 -1.705 18.312 1 98 77 GLN B O 1
ATOM 1460 N N . GLN B 1 78 ? -0.321 -2.08 16.188 1 97 78 GLN B N 1
ATOM 1461 C CA . GLN B 1 78 ? 0.818 -2.918 16.562 1 97 78 GLN B CA 1
ATOM 1462 C C . GLN B 1 78 ? 1.856 -2.121 17.344 1 97 78 GLN B C 1
ATOM 1464 O O . GLN B 1 78 ? 2.693 -2.701 18.047 1 97 78 GLN B O 1
ATOM 1469 N N . HIS B 1 79 ? 1.79 -0.896 17.25 1 98 79 HIS B N 1
ATOM 1470 C CA . HIS B 1 79 ? 2.748 -0.022 17.906 1 98 79 HIS B CA 1
ATOM 1471 C 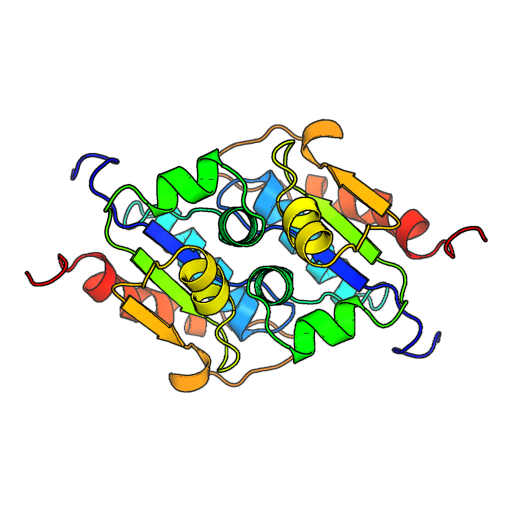C . HIS B 1 79 ? 2.051 0.913 18.891 1 98 79 HIS B C 1
ATOM 1473 O O . HIS B 1 79 ? 2.564 1.989 19.203 1 98 79 HIS B O 1
ATOM 1479 N N . ALA B 1 80 ? 0.84 0.609 19.25 1 97.88 80 ALA B N 1
ATOM 1480 C CA . ALA B 1 80 ? 0.035 1.37 20.203 1 97.88 80 ALA B CA 1
ATOM 1481 C C . ALA B 1 80 ? -0.239 2.779 19.688 1 97.88 80 ALA B C 1
ATOM 1483 O O . ALA B 1 80 ? -0.275 3.736 20.453 1 97.88 80 ALA B O 1
ATOM 1484 N N . LEU B 1 81 ? -0.302 2.939 18.406 1 98.44 81 LEU B N 1
ATOM 1485 C CA . LEU B 1 81 ? -0.644 4.207 17.766 1 98.44 81 LEU B CA 1
ATOM 1486 C C . LEU B 1 81 ? -2.105 4.219 17.328 1 98.44 81 LEU B C 1
ATOM 1488 O O . LEU B 1 81 ? -2.678 3.17 17.031 1 98.44 81 LEU B O 1
ATOM 1492 N N . LYS B 1 82 ? -2.611 5.375 17.391 1 97.38 82 LYS B N 1
ATOM 1493 C CA . LYS B 1 82 ? -3.979 5.609 16.922 1 97.38 82 LYS B CA 1
ATOM 1494 C C . LYS B 1 82 ? -4.047 6.805 15.984 1 97.38 82 LYS B C 1
ATOM 1496 O O . LYS B 1 82 ? -3.451 7.852 16.25 1 97.38 82 LYS B O 1
ATOM 1501 N N . ALA B 1 83 ? -4.758 6.594 14.914 1 97.88 83 ALA B N 1
ATOM 1502 C CA . ALA B 1 83 ? -4.934 7.715 14 1 97.88 83 ALA B CA 1
ATOM 1503 C C . ALA B 1 83 ? -5.777 8.812 14.633 1 97.88 83 ALA B C 1
ATOM 1505 O O . ALA B 1 83 ? -6.727 8.531 15.367 1 97.88 83 ALA B O 1
ATOM 1506 N N . ASP B 1 84 ? -5.461 10.008 14.367 1 96.75 84 ASP B N 1
ATOM 1507 C CA . ASP B 1 84 ? -6.285 11.141 14.781 1 96.75 84 ASP B CA 1
ATOM 1508 C C . ASP B 1 84 ? -7.535 11.25 13.914 1 96.75 84 ASP B C 1
ATOM 1510 O O . ASP B 1 84 ? -8.594 11.672 14.391 1 96.75 84 ASP B O 1
ATOM 1514 N N . VAL B 1 85 ? -7.379 10.977 12.688 1 97.19 85 VAL B N 1
ATOM 1515 C CA . VAL B 1 85 ? -8.461 10.875 11.711 1 97.19 85 VAL B CA 1
ATOM 1516 C C . VAL B 1 85 ? -8.414 9.516 11.023 1 97.19 85 VAL B C 1
ATOM 1518 O O . VAL B 1 85 ? -7.383 9.125 10.477 1 97.19 85 VAL B O 1
ATOM 1521 N N . HIS B 1 86 ? -9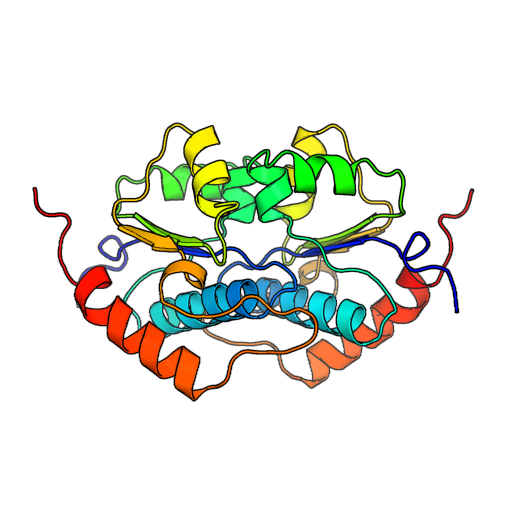.5 8.844 11.156 1 98.12 86 HIS B N 1
ATOM 1522 C CA . HIS B 1 86 ? -9.609 7.539 10.523 1 98.12 86 HIS B CA 1
ATOM 1523 C C . HIS B 1 86 ? -10.781 7.492 9.555 1 98.12 86 HIS B C 1
ATOM 1525 O O . HIS B 1 86 ? -11.938 7.59 9.969 1 98.12 86 HIS B O 1
ATOM 1531 N N . VAL B 1 87 ? -10.508 7.379 8.297 1 97.94 87 VAL B N 1
ATOM 1532 C CA . VAL B 1 87 ? -11.539 7.344 7.262 1 97.94 87 VAL B CA 1
ATOM 1533 C C . VAL B 1 87 ? -11.594 5.945 6.641 1 97.94 87 VAL B C 1
ATOM 1535 O O . VAL B 1 87 ? -10.57 5.406 6.215 1 97.94 87 VAL B O 1
ATOM 1538 N N . ILE B 1 88 ? -12.75 5.383 6.672 1 98.19 88 ILE B N 1
ATOM 1539 C CA . ILE B 1 88 ? -13.031 4.133 5.98 1 98.19 88 ILE B CA 1
ATOM 1540 C C . ILE B 1 88 ? -13.852 4.41 4.723 1 98.19 88 ILE B C 1
ATOM 1542 O O . ILE B 1 88 ? -15.031 4.77 4.812 1 98.19 88 ILE B O 1
ATOM 1546 N N . LEU B 1 89 ? -13.289 4.16 3.557 1 97.88 89 LEU B N 1
ATOM 1547 C CA . LEU B 1 89 ? -13.852 4.664 2.307 1 97.88 89 LEU B CA 1
ATOM 1548 C C . LEU B 1 89 ? -15.172 3.979 1.986 1 97.88 89 LEU B C 1
ATOM 1550 O O . LEU B 1 89 ? -16.109 4.621 1.504 1 97.88 89 LEU B O 1
ATOM 1554 N N . SER B 1 90 ? -15.211 2.66 2.209 1 96.69 90 SER B N 1
ATOM 1555 C CA . SER B 1 90 ? -16.438 1.938 1.906 1 96.69 90 SER B CA 1
ATOM 1556 C C . SER B 1 90 ? -17.609 2.457 2.74 1 96.69 90 SER B C 1
ATOM 1558 O O . SER B 1 90 ? -18.766 2.254 2.387 1 96.69 90 SER B O 1
ATOM 1560 N N . GLN B 1 91 ? -17.328 3.121 3.809 1 96 91 GLN B N 1
ATOM 1561 C CA . GLN B 1 91 ? -18.375 3.666 4.672 1 96 91 GLN B CA 1
ATOM 1562 C C . GLN B 1 91 ? -18.828 5.047 4.191 1 96 91 GLN B C 1
ATOM 1564 O O . GLN B 1 91 ? -19.797 5.605 4.707 1 96 91 GLN B O 1
ATOM 1569 N N . LEU B 1 92 ? -18.156 5.578 3.23 1 95.69 92 LEU B N 1
ATOM 1570 C CA . LEU B 1 92 ? -18.547 6.848 2.623 1 95.69 92 LEU B CA 1
ATOM 1571 C C . LEU B 1 92 ? -19.453 6.617 1.409 1 95.69 92 LEU B C 1
ATOM 1573 O O . LEU B 1 92 ? -19.703 7.547 0.643 1 95.69 92 LEU B O 1
ATOM 1577 N N . GLY B 1 93 ? -19.797 5.359 1.146 1 93.44 93 GLY B N 1
ATOM 1578 C CA . GLY B 1 93 ? -20.688 5.055 0.04 1 93.44 93 GLY B CA 1
ATOM 1579 C C . GLY B 1 93 ? -19.969 4.504 -1.177 1 93.44 93 GLY B C 1
ATOM 1580 O O . GLY B 1 93 ? -20.594 4.234 -2.203 1 93.44 93 GLY B O 1
ATOM 1581 N N . LEU B 1 94 ? -18.734 4.375 -1.068 1 94.5 94 LEU B N 1
ATOM 1582 C CA . LEU B 1 94 ? -17.969 3.775 -2.148 1 94.5 94 LEU B CA 1
ATOM 1583 C C . LEU B 1 94 ? -17.984 2.254 -2.053 1 94.5 94 LEU B C 1
ATOM 1585 O O . LEU B 1 94 ? -17.469 1.683 -1.086 1 94.5 94 LEU B O 1
ATOM 1589 N N . ARG B 1 95 ? -18.516 1.604 -3.018 1 93.25 95 ARG B N 1
ATOM 1590 C CA . ARG B 1 95 ? -18.641 0.15 -3.01 1 93.25 95 ARG B CA 1
ATOM 1591 C C . ARG B 1 95 ? -17.312 -0.51 -3.393 1 93.25 95 ARG B C 1
ATOM 1593 O O . ARG B 1 95 ? -16.719 -0.177 -4.422 1 93.25 95 ARG B O 1
ATOM 1600 N N . LYS B 1 96 ? -16.984 -1.428 -2.596 1 94.44 96 LYS B N 1
ATOM 1601 C CA . LYS B 1 96 ? -15.781 -2.199 -2.885 1 94.44 96 LYS B CA 1
ATOM 1602 C C . LYS B 1 96 ? -15.984 -3.102 -4.098 1 94.44 96 LYS B C 1
ATOM 1604 O O . LYS B 1 96 ? -16.969 -3.838 -4.172 1 94.44 96 LYS B O 1
ATOM 1609 N N . ARG B 1 97 ? -15.109 -3.033 -4.996 1 95.5 97 ARG B N 1
ATOM 1610 C CA . ARG B 1 97 ? -15.109 -3.842 -6.211 1 95.5 97 ARG B CA 1
ATOM 1611 C C . ARG B 1 97 ? -13.703 -4.289 -6.57 1 95.5 97 ARG B C 1
ATOM 1613 O O . ARG B 1 97 ? -12.727 -3.584 -6.285 1 95.5 97 ARG B O 1
ATOM 1620 N N . TYR B 1 98 ? -13.625 -5.469 -7.184 1 93.81 98 TYR B N 1
ATOM 1621 C CA . TYR B 1 98 ? -12.344 -6.008 -7.633 1 93.81 98 TYR B CA 1
ATOM 1622 C C . TYR B 1 98 ? -12.188 -5.855 -9.141 1 93.81 98 TYR B C 1
ATOM 1624 O O . TYR B 1 98 ? -13.172 -5.867 -9.883 1 93.81 98 TYR B O 1
ATOM 1632 N N . GLY B 1 99 ? -10.961 -5.613 -9.539 1 92.88 99 GLY B N 1
ATOM 1633 C CA . GLY B 1 99 ? -10.664 -5.641 -10.961 1 92.88 99 GLY B CA 1
ATOM 1634 C C . GLY B 1 99 ? -11.008 -4.344 -11.664 1 92.88 99 GLY B C 1
ATOM 1635 O O . GLY B 1 99 ? -10.867 -4.238 -12.883 1 92.88 99 GLY B O 1
ATOM 1636 N N . VAL B 1 100 ? -11.516 -3.406 -10.898 1 93 100 VAL B N 1
ATOM 1637 C CA . VAL B 1 100 ? -11.859 -2.111 -11.484 1 93 100 VAL B CA 1
ATOM 1638 C C . VAL B 1 100 ? -11.328 -0.99 -10.594 1 93 100 VAL B C 1
ATOM 1640 O O . VAL B 1 100 ? -11.047 -1.206 -9.406 1 93 100 VAL B O 1
ATOM 1643 N N . ASP B 1 101 ? -11.141 0.185 -11.227 1 93.06 101 ASP B N 1
ATOM 1644 C CA . ASP B 1 101 ? -10.734 1.374 -10.484 1 93.06 101 ASP B CA 1
ATOM 1645 C C . ASP B 1 101 ? -11.922 2.303 -10.234 1 93.06 101 ASP B C 1
ATOM 1647 O O . ASP B 1 101 ? -12.906 2.268 -10.977 1 93.06 101 ASP B O 1
ATOM 1651 N N . CYS B 1 102 ? -11.727 3.088 -9.125 1 92.88 102 CYS B N 1
ATOM 1652 C CA . CYS B 1 102 ? -12.656 4.199 -8.953 1 92.88 102 CYS B CA 1
ATOM 1653 C C . CYS B 1 102 ? -12.43 5.266 -10.023 1 92.88 102 CYS B C 1
ATOM 1655 O O . CYS B 1 102 ? -11.359 5.328 -10.625 1 92.88 102 CYS B O 1
ATOM 1657 N N . THR B 1 103 ? -13.43 6.027 -10.195 1 94.19 103 THR B N 1
ATOM 1658 C CA . THR B 1 103 ? -13.328 7.09 -11.195 1 94.19 103 THR B CA 1
ATOM 1659 C C . THR B 1 103 ? -12.523 8.266 -10.648 1 94.19 103 THR B C 1
ATOM 1661 O O . THR B 1 103 ? -12.367 8.414 -9.438 1 94.19 103 THR B O 1
ATOM 1664 N N . GLU B 1 104 ? -12.031 9.078 -11.594 1 95.25 104 GLU B N 1
ATOM 1665 C CA . GLU B 1 104 ? -11.352 10.305 -11.195 1 95.25 104 GLU B CA 1
ATOM 1666 C C . GLU B 1 104 ? -12.266 11.195 -10.359 1 95.25 104 GLU B C 1
ATOM 1668 O O . GLU B 1 104 ? -11.805 11.859 -9.43 1 95.25 104 GLU B O 1
ATOM 1673 N N . ASP B 1 105 ? -13.562 11.18 -10.742 1 96.25 105 ASP B N 1
ATOM 1674 C CA . ASP B 1 105 ? -14.539 11.977 -10.008 1 96.25 105 ASP B CA 1
ATOM 1675 C C . ASP B 1 105 ? -14.648 11.508 -8.555 1 96.25 105 ASP B C 1
ATOM 1677 O O . ASP B 1 105 ? -14.742 12.328 -7.641 1 96.25 105 ASP B O 1
ATOM 1681 N N . GLU B 1 106 ? -14.672 10.234 -8.352 1 96.12 106 GLU B N 1
ATOM 1682 C CA . GLU B 1 106 ? -14.695 9.695 -6.996 1 96.12 106 GLU B CA 1
ATOM 1683 C C . GLU B 1 106 ? -13.461 10.117 -6.211 1 96.12 106 GLU B C 1
ATOM 1685 O O . GLU B 1 106 ? -13.555 10.43 -5.02 1 96.12 106 GLU B O 1
ATOM 1690 N N . GLY B 1 107 ? -12.312 10.133 -6.863 1 97.31 107 GLY B N 1
ATOM 1691 C CA . GLY B 1 107 ? -11.094 10.617 -6.242 1 97.31 107 GLY B CA 1
ATOM 1692 C C . GLY B 1 107 ? -11.148 12.094 -5.879 1 97.31 107 GLY B C 1
ATOM 1693 O O . GLY B 1 107 ? -10.703 12.492 -4.801 1 97.31 107 GLY B O 1
ATOM 1694 N N . ASP B 1 108 ? -11.711 12.859 -6.809 1 97.69 108 ASP B N 1
ATOM 1695 C CA . ASP B 1 108 ? -11.852 14.289 -6.562 1 97.69 108 ASP B CA 1
ATOM 1696 C C . ASP B 1 108 ? -12.75 14.555 -5.355 1 97.69 108 ASP B C 1
ATOM 1698 O O . ASP B 1 108 ? -12.43 15.391 -4.504 1 97.69 108 ASP B O 1
ATOM 1702 N N . VAL B 1 109 ? -13.797 13.883 -5.309 1 97.19 109 VAL B N 1
ATOM 1703 C CA . VAL B 1 109 ? -14.75 14.047 -4.219 1 97.19 109 VAL B CA 1
ATOM 1704 C C . VAL B 1 109 ? -14.086 13.695 -2.891 1 97.19 109 VAL B C 1
ATOM 1706 O O . VAL B 1 109 ? -14.203 14.438 -1.914 1 97.19 109 VAL B O 1
ATOM 1709 N N . LEU B 1 110 ? -13.438 12.562 -2.838 1 97.5 110 LEU B N 1
ATOM 1710 C CA . LEU B 1 110 ? -12.766 12.141 -1.614 1 97.5 110 LEU B CA 1
ATOM 1711 C C . LEU B 1 110 ? -11.68 13.125 -1.22 1 97.5 110 LEU B C 1
ATOM 1713 O O . LEU B 1 110 ? -11.516 13.445 -0.038 1 97.5 110 LEU B O 1
ATOM 1717 N N . PHE B 1 111 ? -10.93 13.602 -2.191 1 97.88 111 PHE B N 1
ATOM 1718 C CA . PHE B 1 111 ? -9.875 14.578 -1.932 1 97.88 111 PHE B CA 1
ATOM 1719 C C . PHE B 1 111 ? -10.445 15.836 -1.301 1 97.88 111 PHE B C 1
ATOM 1721 O O . PHE B 1 111 ? -9.922 16.328 -0.292 1 97.88 111 PHE B O 1
ATOM 1728 N N . GLU B 1 112 ? -11.438 16.375 -1.889 1 96.75 112 GLU B N 1
ATOM 1729 C CA . GLU B 1 112 ? -12.07 17.594 -1.384 1 96.75 112 GLU B CA 1
ATOM 1730 C C . GLU B 1 112 ? -12.633 17.375 0.017 1 96.75 112 GLU B C 1
ATOM 1732 O O . GLU B 1 112 ? -12.625 18.297 0.842 1 96.75 112 GLU B O 1
ATOM 1737 N N . TYR B 1 113 ? -13.141 16.172 0.225 1 96.56 113 TYR B N 1
ATOM 1738 C CA . TYR B 1 113 ? -13.641 15.805 1.543 1 96.56 113 TYR B CA 1
ATOM 1739 C C . TYR B 1 113 ? -12.523 15.82 2.578 1 96.56 113 TYR B C 1
ATOM 1741 O O . TYR B 1 113 ? -12.719 16.266 3.711 1 96.56 113 TYR B O 1
ATOM 1749 N N . LEU B 1 114 ? -11.312 15.406 2.246 1 96.81 114 LEU B N 1
ATOM 1750 C CA . LEU B 1 114 ? -10.211 15.203 3.182 1 96.81 114 LEU B CA 1
ATOM 1751 C C . LEU B 1 114 ? -9.453 16.5 3.428 1 96.81 114 LEU B C 1
ATOM 1753 O O . LEU B 1 114 ? -8.82 16.672 4.473 1 96.81 114 LEU B O 1
ATOM 1757 N N . VAL B 1 115 ? -9.445 17.484 2.484 1 95.81 115 VAL B N 1
ATOM 1758 C CA . VAL B 1 115 ? -8.641 18.703 2.541 1 95.81 115 VAL B CA 1
ATOM 1759 C C . VAL B 1 115 ? -8.938 19.469 3.834 1 95.81 115 VAL B C 1
ATOM 1761 O O . VAL B 1 115 ? -8.023 19.781 4.598 1 95.81 115 VAL B O 1
ATOM 1764 N N . PRO B 1 116 ? -10.195 19.734 4.18 1 93.25 116 PRO B N 1
ATOM 1765 C CA . PRO B 1 116 ? -10.445 20.469 5.422 1 93.25 116 PRO B CA 1
ATOM 1766 C C . PRO B 1 116 ? -10.117 19.641 6.668 1 93.25 116 PRO B C 1
ATOM 1768 O O . PRO B 1 116 ? -9.82 20.203 7.723 1 93.25 116 PRO B O 1
ATOM 1771 N N . ILE B 1 117 ? -10.203 18.328 6.613 1 90.25 117 ILE B N 1
ATOM 1772 C CA . ILE B 1 117 ? -9.938 17.422 7.73 1 90.25 117 ILE B CA 1
ATOM 1773 C C . ILE B 1 117 ? -8.438 17.406 8.023 1 90.25 117 ILE B C 1
ATOM 1775 O O . ILE B 1 117 ? -8.023 17.422 9.18 1 90.25 117 ILE B O 1
ATOM 1779 N N . VAL B 1 118 ? -7.598 17.328 6.953 1 90.62 118 VAL B N 1
ATOM 1780 C CA . VAL B 1 118 ? -6.145 17.266 7.062 1 90.62 118 VAL B CA 1
ATOM 1781 C C . VAL B 1 118 ? -5.617 18.594 7.605 1 90.62 118 VAL B C 1
ATOM 1783 O O . VAL B 1 118 ? -4.672 18.625 8.398 1 90.62 118 VAL B O 1
ATOM 1786 N N . GLY B 1 119 ? -6.156 19.703 7.141 1 78.5 119 GLY B N 1
ATOM 1787 C CA . GLY B 1 119 ? -5.73 21.047 7.52 1 78.5 119 GLY B CA 1
ATOM 1788 C C . GLY B 1 119 ? -6.125 21.422 8.938 1 78.5 119 GLY B C 1
ATOM 1789 O O . GLY B 1 119 ? -5.645 22.422 9.477 1 78.5 119 GLY B O 1
ATOM 1790 N N . VAL B 1 120 ? -7.102 20.797 9.5 1 67.81 120 VAL B N 1
ATOM 1791 C CA . VAL B 1 120 ? -7.574 21.156 10.836 1 67.81 120 VAL B CA 1
ATOM 1792 C C . VAL B 1 120 ? -6.629 20.578 11.891 1 67.81 120 VAL B C 1
ATOM 1794 O O . VAL B 1 120 ? -6.383 19.375 11.922 1 67.81 120 VAL B O 1
ATOM 1797 N N . PRO B 1 121 ? -6.016 21.5 12.648 1 60.34 121 PRO B N 1
ATOM 1798 C CA . PRO B 1 121 ? -5.172 21.016 13.734 1 60.34 121 PRO B CA 1
ATOM 1799 C C . PRO B 1 121 ? -5.934 20.125 14.727 1 60.34 121 PRO B C 1
ATOM 1801 O O . PRO B 1 121 ? -7.16 20.234 14.828 1 60.34 121 PRO B O 1
ATOM 1804 N N . SER B 1 122 ? -5.25 18.859 15.117 1 50.69 122 SER B N 1
ATOM 1805 C CA . SER B 1 122 ? -5.867 18.047 16.156 1 50.69 122 SER B CA 1
ATOM 1806 C C . SER B 1 122 ? -6.426 18.922 17.281 1 50.69 122 SER B C 1
ATOM 1808 O O . SER B 1 122 ? -5.785 19.875 17.703 1 50.69 122 SER B O 1
ATOM 1810 N N . ALA B 1 123 ? -7.742 19.062 17.266 1 42.88 123 ALA B N 1
ATOM 1811 C CA . ALA B 1 123 ? -8.312 19.797 18.391 1 42.88 123 ALA B CA 1
ATOM 1812 C C . ALA B 1 123 ? -7.617 19.406 19.703 1 42.88 123 ALA B C 1
ATOM 1814 O O . ALA B 1 123 ? -7.598 18.219 20.062 1 42.88 123 ALA B O 1
ATOM 1815 N N . ASP B 1 124 ? -6.562 20.016 20.188 1 34.84 124 ASP B N 1
ATOM 1816 C CA . ASP B 1 124 ? -6.426 19.922 21.641 1 34.84 124 ASP B CA 1
ATOM 1817 C C . ASP B 1 124 ? -7.75 20.219 22.344 1 34.84 124 ASP B C 1
ATOM 1819 O O . ASP B 1 124 ? -8.484 21.125 21.922 1 34.84 124 ASP B O 1
#

Organism: NCBI:txid47879

InterPro domains:
  IPR014958 DGC [PF08859] (9-111)
  IPR014958 DGC [PIRSF037181] (6-106)

Solvent-accessible surface area (backbone atoms only — not comparable to full-atom values): 12874 Å² total; per-residue (Å²): 127,78,52,80,93,62,41,28,35,30,32,36,27,65,29,56,32,15,34,14,42,44,27,37,52,43,39,48,48,35,29,70,69,69,56,23,43,41,47,39,45,34,20,34,24,19,64,31,63,74,43,40,50,55,68,66,64,71,53,53,31,36,32,28,17,23,40,95,77,34,26,44,60,29,16,36,45,76,69,78,44,74,59,76,40,74,46,45,42,39,78,74,72,46,75,78,40,73,83,46,75,64,52,70,66,58,46,50,53,52,44,63,63,41,50,65,61,60,69,46,70,78,80,124,127,78,53,81,92,62,41,28,37,30,32,38,26,63,28,58,31,15,34,13,42,44,28,36,51,41,41,47,48,35,29,70,70,68,56,23,43,43,48,39,44,34,21,36,24,20,64,30,62,72,44,38,50,58,68,64,65,72,55,52,32,36,32,30,17,23,41,94,77,34,26,43,58,30,15,35,46,76,69,77,42,75,61,76,40,75,46,45,43,39,79,74,72,45,75,79,40,72,85,47,75,65,51,71,66,59,47,48,52,51,44,63,62,43,51,65,61,59,69,45,71,79,79,123

Secondary structure (DSSP, 8-state):
---GGGSPEEEE---SBHHHHHHHHHHHHHHHTTSSEE--HHHHHTT-HHHHHHHTT---EEEEESSTT-HHHHHHHTTT---SEEEEGGGGTPPP-BS-PPPHHHHHHHHHHHHHHHHS----/---GGGSPEEEE---SBHHHHHHHHHHHHHHHTTSSEE--HHHHHTT-HHHHHHHTT--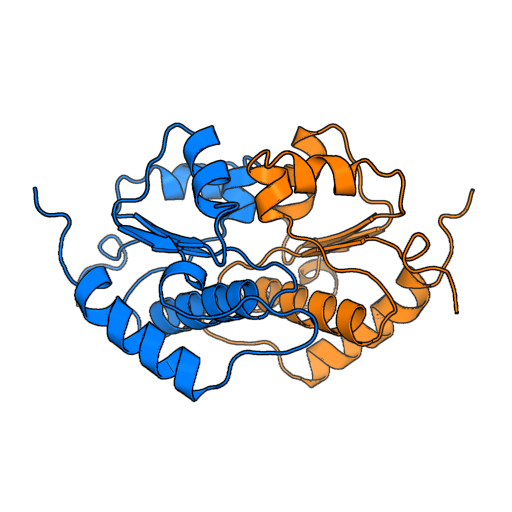-EEEEESSTT-HHHHHHHTTT---SEEEEGGGGTPPP-BS-PPPHHHHHHHHHHHHHHHHS----

Sequence (248 aa):
MKAPDDLPLVYSCSGCSNVAQLANTVALRLDRAGLAEMSCIVGVGGHVAALVNKARSGRRIIALDGCPLQCVQGCLQQHALKADVHVILSQLGLRKRYGVDCTEDEGDVLFEYLVPIVGVPSADMKAPDDLPLVYSCSGCSNVAQLANTVALRLDRAGLAEMSCIVGVGGHVAALVNKARSGRRIIALDGCPLQCVQGCLQQHALKADVHVILSQLGLRKRYGVDCTEDEGDVLFEYLVPIVGVPSAD

Foldseek 3Di:
DPPLLAFAEEEAAQDQKQLRPLRVVLNVVCCVVVLHNYAYLVCLQVVPPVRVVVLVSPGAYAYEYAAPVRVSQVSQVVSPHDHLHYDHNVVVVDDIDGPDHDDVVSSVVVNVVCNVVRNDPSPD/DPPLLAFAEEEAAQDQKQLRPLRVVLNVVCCVVVLHNYAYLVCLQVVPPVRVVVLVSPGAYAYEYAAPVRVSQVSQVVSPHDHLHYDHNVVVVDDIDGPDHDDVVSSVVVNVVCNVVRNDPSPD

Radius of gyration: 16.96 Å; Cα contacts (8 Å, |Δi|>4): 528; chains: 2; bounding box: 39×55×42 Å

Nearest PDB structures (foldseek):
  6c2v-assembly1_A  TM=5.167E-01  e=9.247E-01  synthetic construct
  1wiw-assembly1_A  TM=4.766E-01  e=9.876E-01  Thermus thermophilus
  6iru-assembly2_B  TM=5.291E-01  e=2.650E+00  Deinococcus radiodurans R1 = ATCC 13939 = DSM 20539
  8ouw-assembly1_E  TM=3.112E-01  e=6.659E+00  Caenorhabditis elegans
  6c2v-assembly1_A  TM=5.160E-01  e=9.247E-01  synthetic construct

pLDDT: mean 92.57, std 13.31, range [34.56, 98.75]